Protein AF-A0A821RMY3-F1 (afdb_monomer)

Sequence (188 aa):
MVKHIVLICPTPMDKSQLARISDRLNGKYEIDMMELTDQRTEYDVLQFIDQLVIKLKGKSFDGICSASDYPGILIAAALVHELKIPIGYNLLGTYRCSHKYYSRLIQSQLVPEACPNFFALIDESSSEFTFPYPIFVKPVKPCLSQNAHRINNADELKQLLKNPKIQSHLTTFVHPFNQLIERYVPAN

Structure (mmCIF, N/CA/C/O backbone):
data_AF-A0A821RMY3-F1
#
_entry.id   AF-A0A821RMY3-F1
#
loop_
_atom_site.group_PDB
_atom_site.id
_atom_site.type_symbol
_atom_site.label_atom_id
_atom_site.label_alt_id
_atom_site.label_comp_id
_atom_site.label_asym_id
_atom_site.label_entity_id
_atom_site.label_seq_id
_atom_site.pdbx_PDB_ins_code
_atom_site.Cartn_x
_atom_site.Cartn_y
_atom_site.Cartn_z
_atom_site.occupancy
_atom_site.B_iso_or_equiv
_atom_site.auth_seq_id
_atom_site.auth_comp_id
_atom_site.auth_asym_id
_atom_site.auth_atom_id
_atom_site.pdbx_PDB_model_num
ATOM 1 N N . MET A 1 1 ? -25.682 -4.174 20.817 1.00 85.38 1 MET A N 1
ATOM 2 C CA . MET A 1 1 ? -24.293 -3.878 21.223 1.00 85.38 1 MET A CA 1
ATOM 3 C C . MET A 1 1 ? -23.706 -2.973 20.159 1.00 85.38 1 MET A C 1
ATOM 5 O O . MET A 1 1 ? -23.810 -3.332 18.990 1.00 85.38 1 MET A O 1
ATOM 9 N N . VAL A 1 2 ? -23.196 -1.805 20.548 1.00 94.19 2 VAL A N 1
ATOM 10 C CA . VAL A 1 2 ? -22.502 -0.886 19.634 1.00 94.19 2 VAL A CA 1
ATOM 11 C C . VAL A 1 2 ? -21.173 -1.527 19.236 1.00 94.19 2 VAL A C 1
ATOM 13 O O . VAL A 1 2 ? -20.511 -2.111 20.091 1.00 94.19 2 VAL A O 1
ATOM 16 N N . LYS A 1 3 ? -20.830 -1.490 17.948 1.00 95.62 3 LYS A N 1
ATOM 17 C CA . LYS A 1 3 ? -19.593 -2.051 17.402 1.00 95.62 3 LYS A CA 1
ATOM 18 C C . LYS A 1 3 ? -18.524 -0.978 17.292 1.00 95.62 3 LYS A C 1
ATOM 20 O O . LYS A 1 3 ? -18.751 0.040 16.646 1.00 95.62 3 LYS A O 1
ATOM 25 N N . HIS A 1 4 ? -17.363 -1.217 17.882 1.00 95.31 4 HIS A N 1
ATOM 26 C CA . HIS A 1 4 ? -16.278 -0.247 17.897 1.00 95.31 4 HIS A CA 1
ATOM 27 C C . HIS A 1 4 ? -15.272 -0.556 16.784 1.00 95.31 4 HIS A C 1
ATOM 29 O O . HIS A 1 4 ? -14.702 -1.646 16.745 1.00 95.31 4 HIS A O 1
ATOM 35 N N . ILE A 1 5 ? -15.084 0.370 15.845 1.00 95.12 5 ILE A N 1
ATOM 36 C CA . ILE A 1 5 ? -14.294 0.161 14.627 1.00 95.12 5 ILE A CA 1
ATOM 37 C C . ILE A 1 5 ? -13.144 1.161 14.569 1.00 95.12 5 ILE A C 1
ATOM 39 O O . ILE A 1 5 ? -13.353 2.367 14.645 1.00 95.12 5 ILE A O 1
ATOM 43 N N . VAL A 1 6 ? -11.930 0.665 14.352 1.00 95.94 6 VAL A N 1
ATOM 44 C CA . VAL A 1 6 ? -10.749 1.494 14.099 1.00 95.94 6 VAL A CA 1
ATOM 45 C C . VAL A 1 6 ? -10.596 1.698 12.591 1.00 95.94 6 VAL A C 1
ATOM 47 O O . VAL A 1 6 ? -10.346 0.746 11.849 1.00 95.94 6 VAL A O 1
ATOM 50 N N . LEU A 1 7 ? -10.732 2.939 12.126 1.00 95.62 7 LEU A N 1
ATOM 51 C CA . LEU A 1 7 ? -10.596 3.308 10.718 1.00 95.62 7 LEU A CA 1
ATOM 52 C C . LEU A 1 7 ? -9.238 3.967 10.462 1.00 95.62 7 LEU A C 1
ATOM 54 O O . LEU A 1 7 ? -8.966 5.070 10.933 1.00 95.62 7 LEU A O 1
ATOM 58 N N . ILE A 1 8 ? -8.392 3.297 9.687 1.00 95.31 8 ILE A N 1
ATOM 59 C CA . ILE A 1 8 ? -7.020 3.715 9.399 1.00 95.31 8 ILE A CA 1
ATOM 60 C C . ILE A 1 8 ? -6.960 4.577 8.138 1.00 95.31 8 ILE A C 1
ATOM 62 O O . ILE A 1 8 ? -7.445 4.180 7.075 1.00 95.31 8 ILE A O 1
ATOM 66 N N . CYS A 1 9 ? -6.298 5.728 8.250 1.00 93.25 9 CYS A N 1
ATOM 67 C CA . CYS A 1 9 ? -6.027 6.686 7.180 1.00 93.25 9 CYS A CA 1
ATOM 68 C C . CYS A 1 9 ? -7.267 7.082 6.350 1.00 93.25 9 CYS A C 1
ATOM 70 O O . CYS A 1 9 ? -7.210 6.992 5.119 1.00 93.25 9 CYS A O 1
ATOM 72 N N . PRO A 1 10 ? -8.384 7.516 6.972 1.00 93.69 10 PRO A N 1
ATOM 73 C CA . PRO A 1 10 ? -9.544 7.969 6.215 1.00 93.69 10 PRO A CA 1
ATOM 74 C C . PRO A 1 10 ? -9.211 9.221 5.401 1.00 93.69 10 PRO A C 1
ATOM 76 O O . PRO A 1 10 ? -8.658 10.201 5.905 1.00 93.69 10 PRO A O 1
ATOM 79 N N . THR A 1 11 ? -9.593 9.209 4.132 1.00 90.12 11 THR A N 1
ATOM 80 C CA . THR A 1 11 ? -9.511 10.363 3.239 1.00 90.12 11 THR A CA 1
ATOM 81 C C . THR A 1 11 ? -10.627 11.372 3.544 1.00 90.12 11 THR A C 1
ATOM 83 O O . THR A 1 11 ? -11.631 11.030 4.178 1.00 90.12 11 THR A O 1
ATOM 86 N N . PRO A 1 12 ? -10.531 12.623 3.052 1.00 91.50 12 PRO A N 1
ATOM 87 C CA . PRO A 1 12 ? -11.647 13.569 3.129 1.00 91.50 12 PRO A CA 1
ATOM 88 C C . PRO A 1 12 ? -12.943 13.023 2.512 1.00 91.50 12 PRO A C 1
ATOM 90 O O . PRO A 1 12 ? -14.035 13.323 2.996 1.00 91.50 12 PRO A O 1
ATOM 93 N N . MET A 1 13 ? -12.823 12.189 1.472 1.00 91.69 13 MET A N 1
ATOM 94 C CA . MET A 1 13 ? -13.967 11.517 0.865 1.00 91.69 13 MET A CA 1
ATOM 95 C C . MET A 1 13 ? -14.606 10.532 1.845 1.00 91.69 13 MET A C 1
ATOM 97 O O . MET A 1 13 ? -15.817 10.590 2.029 1.00 91.69 13 MET A O 1
ATOM 101 N N . ASP A 1 14 ? -13.814 9.700 2.524 1.00 92.81 14 ASP A N 1
ATOM 102 C CA . ASP A 1 14 ? -14.322 8.731 3.504 1.00 92.81 14 ASP A CA 1
ATOM 103 C C . ASP A 1 14 ? -15.081 9.428 4.633 1.00 92.81 14 ASP A C 1
ATOM 105 O O . ASP A 1 14 ? -16.212 9.059 4.948 1.00 92.81 14 ASP A O 1
ATOM 109 N N . LYS A 1 15 ? -14.510 10.508 5.181 1.00 93.81 15 LYS A N 1
ATOM 110 C CA . LYS A 1 15 ? -15.159 11.318 6.224 1.00 93.81 15 LYS A CA 1
ATOM 111 C C . LYS A 1 15 ? -16.479 11.917 5.733 1.00 93.81 15 LYS A C 1
ATOM 113 O O . LYS A 1 15 ? -17.481 11.868 6.443 1.00 93.81 15 LYS A O 1
ATOM 118 N N . SER A 1 16 ? -16.502 12.437 4.502 1.00 95.44 16 SER A N 1
ATOM 119 C CA . SER A 1 16 ? -17.719 12.980 3.889 1.00 95.44 16 SER A CA 1
ATOM 120 C C . SER A 1 16 ? -18.798 11.910 3.696 1.00 95.44 16 SER A C 1
ATOM 122 O O . SER A 1 16 ? -19.965 12.162 3.994 1.00 95.44 16 SER A O 1
ATOM 124 N N . GLN A 1 17 ? -18.430 10.706 3.245 1.00 94.94 17 GLN A N 1
ATOM 125 C CA . GLN A 1 17 ? -19.390 9.612 3.077 1.00 94.94 17 GLN A CA 1
ATOM 126 C C . GLN A 1 17 ? -19.914 9.099 4.420 1.00 94.94 17 GLN A C 1
ATOM 128 O O . GLN A 1 17 ? -21.116 8.881 4.543 1.00 94.94 17 GLN A O 1
ATOM 133 N N . LEU A 1 18 ? -19.056 8.970 5.437 1.00 95.12 18 LEU A N 1
ATOM 134 C CA . LEU A 1 18 ? -19.470 8.579 6.787 1.00 95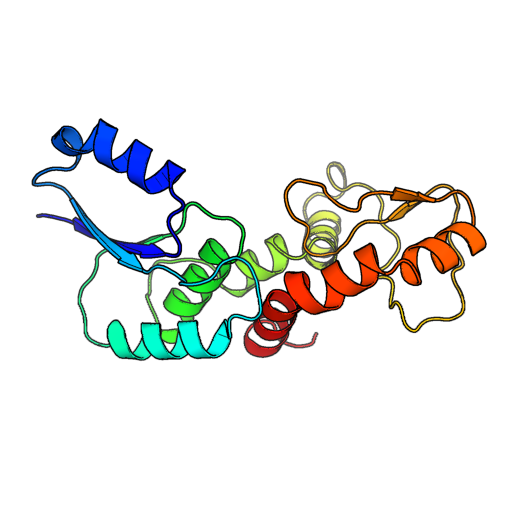.12 18 LEU A CA 1
ATOM 135 C C . LEU A 1 18 ? -20.446 9.591 7.396 1.00 95.12 18 LEU A C 1
ATOM 137 O O . LEU A 1 18 ? -21.468 9.189 7.947 1.00 95.12 18 LEU A O 1
ATOM 141 N N . ALA A 1 19 ? -20.189 10.891 7.224 1.00 95.75 19 ALA A N 1
ATOM 142 C CA . ALA A 1 19 ? -21.094 11.944 7.679 1.00 95.75 19 ALA A CA 1
ATOM 143 C C . ALA A 1 19 ? -22.476 11.858 7.009 1.00 95.75 19 ALA A C 1
ATOM 145 O O . ALA A 1 19 ? -23.491 12.058 7.665 1.00 95.75 19 ALA A O 1
ATOM 146 N N . ARG A 1 20 ? -22.545 11.495 5.721 1.00 97.25 20 ARG A N 1
ATOM 147 C CA . ARG A 1 20 ? -23.820 11.333 4.993 1.00 97.25 20 ARG A CA 1
ATOM 148 C C . ARG A 1 20 ? -24.672 10.164 5.481 1.00 97.25 20 ARG A C 1
ATOM 150 O O . ARG A 1 20 ? -25.865 10.132 5.198 1.00 97.25 20 ARG A O 1
ATOM 157 N N . ILE A 1 21 ? -24.071 9.190 6.159 1.00 95.69 21 ILE A N 1
ATOM 158 C CA . ILE A 1 21 ? -24.770 8.010 6.679 1.00 95.69 21 ILE A CA 1
ATOM 159 C C . ILE A 1 21 ? -24.790 7.967 8.210 1.00 95.69 21 ILE A C 1
ATOM 161 O O . ILE A 1 21 ? -25.125 6.921 8.765 1.00 95.69 21 ILE A O 1
ATOM 165 N N . SER A 1 22 ? -24.466 9.070 8.894 1.00 94.88 22 SER A N 1
ATOM 166 C CA . SER A 1 22 ? -24.339 9.125 10.358 1.00 94.88 22 SER A CA 1
ATOM 167 C C . SER A 1 22 ? -25.570 8.579 11.077 1.00 94.88 22 SER A C 1
ATOM 169 O O . SER A 1 22 ? -25.434 7.771 11.989 1.00 94.88 22 SER A O 1
ATOM 171 N N . ASP A 1 23 ? -26.772 8.911 10.604 1.00 95.81 23 ASP A N 1
ATOM 172 C CA . ASP A 1 23 ? -28.032 8.458 11.208 1.00 95.81 23 ASP A CA 1
ATOM 173 C C . ASP A 1 23 ? -28.207 6.936 11.125 1.00 95.81 23 ASP A C 1
ATOM 175 O O . ASP A 1 23 ? -28.798 6.313 12.004 1.00 95.81 23 ASP A O 1
ATOM 179 N N . ARG A 1 24 ? -27.650 6.307 10.082 1.00 94.62 24 ARG A N 1
ATOM 180 C CA . ARG A 1 24 ? -27.673 4.846 9.909 1.00 94.62 24 ARG A CA 1
ATOM 181 C C . ARG A 1 24 ? -26.656 4.142 10.804 1.00 94.62 24 ARG A C 1
ATOM 183 O O . ARG A 1 24 ? -26.848 2.957 11.091 1.00 94.62 24 ARG A O 1
ATOM 190 N N . LEU A 1 25 ? -25.586 4.843 11.185 1.00 94.62 25 LEU A N 1
ATOM 191 C CA . LEU A 1 25 ? -24.511 4.350 12.046 1.00 94.62 25 LEU A CA 1
ATOM 192 C C . LEU A 1 25 ? -24.796 4.597 13.531 1.00 94.62 25 LEU A C 1
ATOM 194 O O . LEU A 1 25 ? -24.337 3.820 14.369 1.00 94.62 25 LEU A O 1
ATOM 198 N N . ASN A 1 26 ? -25.567 5.639 13.848 1.00 93.50 26 ASN A N 1
ATOM 199 C CA . ASN A 1 26 ? -25.857 6.056 15.212 1.00 93.50 26 ASN A CA 1
ATOM 200 C C . ASN A 1 26 ? -26.439 4.904 16.050 1.00 93.50 26 ASN A C 1
ATOM 202 O O . ASN A 1 26 ? -27.345 4.189 15.615 1.00 93.50 26 ASN A O 1
ATOM 206 N N . GLY A 1 27 ? -25.878 4.691 17.243 1.00 92.81 27 GLY A N 1
ATOM 207 C CA . GLY A 1 27 ? -26.250 3.592 18.142 1.00 92.81 27 GLY A CA 1
ATOM 208 C C . GLY A 1 27 ? -25.878 2.182 17.654 1.00 92.81 27 GLY A C 1
ATOM 209 O O . GLY A 1 27 ? -26.207 1.202 18.324 1.00 92.81 27 GLY A O 1
ATOM 210 N N . LYS A 1 28 ? -25.199 2.051 16.505 1.00 95.88 28 LYS A N 1
ATOM 211 C CA . LYS A 1 28 ? -24.717 0.769 15.959 1.00 95.88 28 LYS A CA 1
ATOM 212 C C . LYS A 1 28 ? -23.202 0.699 15.875 1.00 95.88 28 LYS A C 1
ATOM 214 O O . LYS A 1 28 ? -22.661 -0.374 16.129 1.00 95.88 28 LYS A O 1
ATOM 219 N N . TYR A 1 29 ? -22.544 1.806 15.540 1.00 96.31 29 TYR A N 1
ATOM 220 C CA . TYR A 1 29 ? -21.097 1.875 15.381 1.00 96.31 29 TYR A CA 1
ATOM 221 C C . TYR A 1 29 ? -20.506 3.097 16.079 1.00 96.31 29 TYR A C 1
ATOM 223 O O . TYR A 1 29 ? -21.043 4.197 15.969 1.00 96.31 29 TYR A O 1
ATOM 231 N N . GLU A 1 30 ? -19.363 2.896 16.719 1.00 95.06 30 GLU A N 1
ATOM 232 C CA . GLU A 1 30 ? -18.4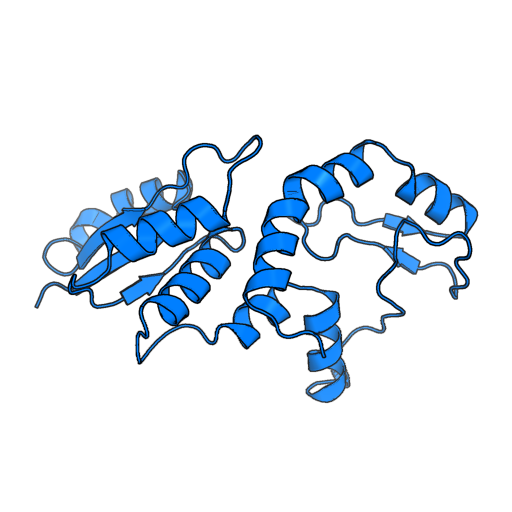37 3.947 17.137 1.00 95.06 30 GLU A CA 1
ATOM 233 C C . GLU A 1 30 ? -17.170 3.800 16.286 1.00 95.06 30 GLU A C 1
ATOM 235 O O . GLU A 1 30 ? -16.696 2.680 16.080 1.00 95.06 30 GLU A O 1
ATOM 240 N N . ILE A 1 31 ? -16.665 4.899 15.717 1.00 95.44 31 ILE A N 1
ATOM 241 C CA . ILE A 1 31 ? -15.558 4.861 14.750 1.00 95.44 31 ILE A CA 1
ATOM 242 C C . ILE A 1 31 ? -14.404 5.730 15.243 1.00 95.44 31 ILE A C 1
ATOM 244 O O . ILE A 1 31 ? -14.485 6.958 15.207 1.00 95.44 31 ILE A O 1
ATOM 248 N N . ASP A 1 32 ? -13.305 5.080 15.613 1.00 95.00 32 ASP A N 1
ATOM 249 C CA . ASP A 1 32 ? -12.038 5.721 15.945 1.00 95.00 32 ASP A CA 1
ATOM 250 C C . ASP A 1 32 ? -11.219 5.932 14.666 1.00 95.00 32 ASP A C 1
ATOM 252 O O . ASP A 1 32 ? -10.698 4.986 14.071 1.00 95.00 32 ASP A O 1
ATOM 256 N N . MET A 1 33 ? -11.086 7.185 14.232 1.00 95.00 33 MET A N 1
ATOM 257 C CA . MET A 1 33 ? -10.309 7.536 13.042 1.00 95.00 33 MET A CA 1
ATOM 258 C C . MET A 1 33 ? -8.835 7.756 13.396 1.00 95.00 33 MET A C 1
ATOM 260 O O . MET A 1 33 ? -8.493 8.656 14.162 1.00 95.00 33 MET A O 1
ATOM 264 N N . MET A 1 34 ? -7.950 6.945 12.814 1.00 94.00 34 MET A N 1
ATOM 265 C CA . MET A 1 34 ? -6.500 7.084 12.954 1.00 94.00 34 MET A CA 1
ATOM 266 C C . MET A 1 34 ? -5.940 7.725 11.695 1.00 94.00 34 MET A C 1
ATOM 268 O O . MET A 1 34 ? -5.826 7.090 10.646 1.00 94.00 34 MET A O 1
ATOM 272 N N . GLU A 1 35 ? -5.614 9.004 11.795 1.00 89.62 35 GLU A N 1
ATOM 273 C CA . GLU A 1 35 ? -5.112 9.778 10.672 1.00 89.62 35 GLU A CA 1
ATOM 274 C C . GLU A 1 35 ? -3.595 9.737 10.639 1.00 89.62 35 GLU A C 1
ATOM 276 O O . GLU A 1 35 ? -2.929 10.058 11.621 1.00 89.62 35 GLU A O 1
ATOM 281 N N . LEU A 1 36 ? -3.061 9.374 9.481 1.00 81.56 36 LEU A N 1
ATOM 282 C CA . LEU A 1 36 ? -1.678 9.654 9.166 1.00 81.56 36 LEU A CA 1
ATOM 283 C C . LEU A 1 36 ? -1.604 11.128 8.765 1.00 81.56 36 LEU A C 1
ATOM 285 O O . LEU A 1 36 ? -2.007 11.507 7.661 1.00 81.56 36 LEU A O 1
ATOM 289 N N . THR A 1 37 ? -1.176 11.965 9.702 1.00 62.25 37 THR A N 1
ATOM 290 C CA . THR A 1 37 ? -0.901 13.373 9.433 1.00 62.25 37 THR A CA 1
ATOM 291 C C . THR A 1 37 ? 0.291 13.459 8.485 1.00 62.25 37 THR A C 1
ATOM 293 O O . THR A 1 37 ? 1.328 12.868 8.755 1.00 62.25 37 THR A O 1
ATOM 296 N N . ASP A 1 38 ? 0.112 14.207 7.398 1.00 52.25 38 ASP A N 1
ATOM 297 C CA . ASP A 1 38 ? 1.086 14.475 6.333 1.00 52.25 38 ASP A CA 1
ATOM 298 C C . ASP A 1 38 ? 1.203 13.421 5.209 1.00 52.25 38 ASP A C 1
ATOM 300 O O . ASP A 1 38 ? 2.124 12.618 5.107 1.00 52.25 38 ASP A O 1
ATOM 304 N N . GLN A 1 39 ? 0.233 13.452 4.290 1.00 52.78 39 GLN A N 1
ATOM 305 C CA . GLN A 1 39 ? 0.205 12.585 3.104 1.00 52.78 39 GLN A CA 1
ATOM 306 C C . GLN A 1 39 ? 1.201 13.003 2.004 1.00 52.78 39 GLN A C 1
ATOM 308 O O . GLN A 1 39 ? 1.156 12.421 0.918 1.00 52.78 39 GLN A O 1
ATOM 313 N N . ARG A 1 40 ? 2.023 14.050 2.201 1.00 51.59 40 ARG A N 1
ATOM 314 C CA . ARG A 1 40 ? 2.700 14.725 1.076 1.00 51.59 40 ARG A CA 1
ATOM 315 C C . ARG A 1 40 ? 4.224 14.788 1.124 1.00 51.59 40 ARG A C 1
ATOM 317 O O . ARG A 1 40 ? 4.788 14.914 0.042 1.00 51.59 40 ARG A O 1
ATOM 324 N N . THR A 1 41 ? 4.889 14.596 2.259 1.00 51.03 41 THR A N 1
ATOM 325 C CA . THR A 1 41 ? 6.364 14.555 2.316 1.00 51.03 41 THR A CA 1
ATOM 326 C C . THR A 1 41 ? 6.830 13.851 3.590 1.00 51.03 41 THR A C 1
ATOM 328 O O . THR A 1 41 ? 6.481 14.291 4.674 1.00 51.03 41 THR A O 1
ATOM 331 N N . GLU A 1 42 ? 7.595 12.765 3.444 1.00 60.84 42 GLU A N 1
ATOM 332 C CA . GLU A 1 42 ? 8.399 12.131 4.509 1.00 60.84 42 GLU A CA 1
ATOM 333 C C . GLU A 1 42 ? 7.661 11.817 5.825 1.00 60.84 42 GLU A C 1
ATOM 335 O O . GLU A 1 42 ? 8.010 12.319 6.890 1.00 60.84 42 GLU A O 1
ATOM 340 N N . TYR A 1 43 ? 6.656 10.938 5.778 1.00 74.69 43 TYR A N 1
ATOM 341 C CA . TYR A 1 43 ? 6.124 10.341 7.005 1.00 74.69 43 TYR A CA 1
ATOM 342 C C . TYR A 1 43 ? 6.835 9.016 7.303 1.00 74.69 43 TYR A C 1
ATOM 344 O O . TYR A 1 43 ? 6.992 8.163 6.424 1.00 74.69 43 TYR A O 1
ATOM 352 N N . ASP A 1 44 ? 7.233 8.821 8.559 1.00 88.25 44 ASP A N 1
ATOM 353 C CA . ASP A 1 44 ? 7.766 7.544 9.030 1.00 88.25 44 ASP A CA 1
ATOM 354 C C . ASP A 1 44 ? 6.605 6.576 9.289 1.00 88.25 44 ASP A C 1
ATOM 356 O O . ASP A 1 44 ? 5.908 6.622 10.310 1.00 88.25 44 ASP A O 1
ATOM 360 N N . VAL A 1 45 ? 6.363 5.703 8.312 1.00 91.75 45 VAL A N 1
ATOM 361 C CA . VAL A 1 45 ? 5.267 4.732 8.364 1.00 91.75 45 VAL A CA 1
ATOM 362 C C . VAL A 1 45 ? 5.440 3.712 9.486 1.00 91.75 45 VAL A C 1
ATOM 364 O O . VAL A 1 45 ? 4.444 3.243 10.040 1.00 91.75 45 VAL A O 1
ATOM 367 N N . LEU A 1 46 ? 6.683 3.377 9.837 1.00 94.31 46 LEU A N 1
ATOM 368 C CA . LEU A 1 46 ? 6.982 2.399 10.875 1.00 94.31 46 LEU A CA 1
ATOM 369 C C . LEU A 1 46 ? 6.753 3.012 12.252 1.00 94.31 46 LEU A C 1
ATOM 371 O O . LEU A 1 46 ? 6.047 2.416 13.064 1.00 94.31 46 LEU A O 1
ATOM 375 N N . GLN A 1 47 ? 7.238 4.236 12.473 1.00 93.56 47 GLN A N 1
ATOM 376 C CA . GLN A 1 47 ? 6.964 4.981 13.698 1.00 93.56 47 GLN A CA 1
ATOM 377 C C . GLN A 1 47 ? 5.458 5.174 13.906 1.00 93.56 47 GLN A C 1
ATOM 379 O O . GLN A 1 47 ? 4.965 5.003 15.022 1.00 93.56 47 GLN A O 1
ATOM 384 N N . PHE A 1 48 ? 4.708 5.489 12.846 1.00 94.00 48 PHE A N 1
ATOM 385 C CA . PHE A 1 48 ? 3.255 5.620 12.938 1.00 94.00 48 PHE A CA 1
ATOM 386 C C . PHE A 1 48 ? 2.578 4.305 13.351 1.00 94.00 48 PHE A C 1
ATOM 388 O O . PHE A 1 48 ? 1.717 4.307 14.234 1.00 94.00 48 PHE A O 1
ATOM 395 N N . ILE A 1 49 ? 2.985 3.172 12.765 1.00 96.12 49 ILE A N 1
ATOM 396 C CA . ILE A 1 49 ? 2.495 1.850 13.181 1.00 96.12 49 ILE A CA 1
ATOM 397 C C . ILE A 1 49 ? 2.825 1.601 14.653 1.00 96.12 49 ILE A C 1
ATOM 399 O O . ILE A 1 49 ? 1.925 1.252 15.414 1.00 96.12 49 ILE A O 1
ATOM 403 N N . ASP A 1 50 ? 4.067 1.829 15.078 1.00 96.38 50 ASP A N 1
ATOM 404 C CA . ASP A 1 50 ? 4.505 1.570 16.453 1.00 96.38 50 ASP A CA 1
ATOM 405 C C . ASP A 1 50 ? 3.724 2.421 17.471 1.00 96.38 50 ASP A C 1
ATOM 407 O O . ASP A 1 50 ? 3.269 1.918 18.504 1.00 96.38 50 ASP A O 1
ATOM 411 N N . GLN A 1 51 ? 3.464 3.693 17.154 1.00 95.44 51 GLN A N 1
ATOM 412 C CA . GLN A 1 51 ? 2.612 4.570 17.963 1.00 95.44 51 GLN A CA 1
ATOM 413 C C . GLN A 1 51 ? 1.169 4.056 18.053 1.00 95.44 51 GLN A C 1
ATOM 415 O O . GLN A 1 51 ? 0.569 4.069 19.133 1.00 95.44 51 GLN A O 1
ATOM 420 N N . LEU A 1 52 ? 0.599 3.583 16.942 1.00 96.00 52 LEU A N 1
ATOM 421 C CA . LEU A 1 52 ? -0.749 3.019 16.930 1.00 96.00 52 LEU A CA 1
ATOM 422 C C . LEU A 1 52 ? -0.830 1.690 17.685 1.00 96.00 52 LEU A C 1
ATOM 424 O O . LEU A 1 52 ? -1.810 1.475 18.400 1.00 96.00 52 LEU A O 1
ATOM 428 N N . VAL A 1 53 ? 0.196 0.839 17.606 1.00 97.12 53 VAL A N 1
ATOM 429 C CA . VAL A 1 53 ? 0.295 -0.382 18.417 1.00 97.12 53 VAL A CA 1
ATOM 430 C C . VAL A 1 53 ? 0.242 -0.019 19.897 1.00 97.12 53 VAL A C 1
ATOM 432 O O . VAL A 1 53 ? -0.588 -0.566 20.620 1.00 97.12 53 VAL A O 1
ATOM 435 N N . ILE A 1 54 ? 1.047 0.948 20.350 1.00 97.19 54 ILE A N 1
ATOM 436 C CA . ILE A 1 54 ? 1.023 1.421 21.745 1.00 97.19 54 ILE A CA 1
ATOM 437 C C . ILE A 1 54 ? -0.367 1.957 22.117 1.00 97.19 54 ILE A C 1
ATOM 439 O O . ILE A 1 54 ? -0.907 1.598 23.162 1.00 97.19 54 ILE A O 1
ATOM 443 N N . LYS A 1 55 ? -0.972 2.781 21.253 1.00 95.56 55 LYS A N 1
ATOM 444 C CA . LYS A 1 55 ? -2.281 3.411 21.493 1.00 95.56 55 LYS A CA 1
ATOM 445 C C . LYS A 1 55 ? -3.431 2.406 21.586 1.00 95.56 55 LYS A C 1
ATOM 447 O O . LYS A 1 55 ? -4.401 2.680 22.299 1.00 95.56 55 LYS A O 1
ATOM 452 N N . LEU A 1 56 ? -3.376 1.315 20.824 1.00 95.62 56 LEU A N 1
ATOM 453 C CA . LEU A 1 56 ? -4.457 0.331 20.693 1.00 95.62 56 LEU A CA 1
ATOM 454 C C . LEU A 1 56 ? -4.268 -0.897 21.587 1.00 95.62 56 LEU A C 1
ATOM 456 O O . LEU A 1 56 ? -5.236 -1.607 21.860 1.00 95.62 56 LEU A O 1
ATOM 460 N N . LYS A 1 57 ? -3.052 -1.154 22.072 1.00 95.25 57 LYS A N 1
ATOM 461 C CA . LYS A 1 57 ? -2.761 -2.299 22.936 1.00 95.25 57 LYS A CA 1
ATOM 462 C C . LYS A 1 57 ? -3.630 -2.275 24.196 1.00 95.25 57 LYS A C 1
ATOM 464 O O . LYS A 1 57 ? -3.670 -1.290 24.925 1.00 95.25 57 LYS A O 1
ATOM 469 N N . GLY A 1 58 ? -4.323 -3.385 24.449 1.00 91.25 58 GLY A N 1
ATOM 470 C CA . GLY A 1 58 ? -5.223 -3.541 25.596 1.00 91.25 58 GLY A CA 1
ATOM 471 C C . GLY A 1 58 ? -6.584 -2.850 25.451 1.00 91.25 58 GLY A C 1
ATOM 472 O O . GLY A 1 58 ? -7.412 -2.977 26.349 1.00 91.25 58 GLY A O 1
ATOM 473 N N . LYS A 1 59 ? -6.848 -2.152 24.339 1.00 91.56 59 LYS A N 1
ATOM 474 C CA . LYS A 1 59 ? -8.178 -1.609 24.041 1.00 91.56 59 LYS A CA 1
ATOM 475 C C . LYS A 1 59 ? -9.055 -2.663 23.378 1.00 91.56 59 LYS A C 1
ATOM 477 O O . LYS A 1 59 ? -8.569 -3.494 22.614 1.00 91.56 59 LYS A O 1
ATOM 482 N N . SER A 1 60 ? -10.355 -2.593 23.652 1.00 90.44 60 SER A N 1
ATOM 483 C CA . SER A 1 60 ? -11.355 -3.433 22.997 1.00 90.44 60 SER A CA 1
ATOM 484 C C . SER A 1 60 ? -11.923 -2.721 21.772 1.00 90.44 60 SER A C 1
ATOM 486 O O . SER A 1 60 ? -12.382 -1.580 21.867 1.00 90.44 60 SER A O 1
ATOM 488 N N . PHE A 1 61 ? -11.888 -3.399 20.631 1.00 92.94 61 PHE A N 1
ATOM 489 C CA . PHE A 1 61 ? -12.543 -2.983 19.399 1.00 92.94 61 PHE A CA 1
ATOM 490 C C . PHE A 1 61 ? -12.970 -4.221 18.608 1.00 92.94 61 PHE A C 1
ATOM 492 O O . PHE A 1 61 ? -12.353 -5.281 18.696 1.00 92.94 61 PHE A O 1
ATOM 499 N N . ASP A 1 62 ? -14.053 -4.088 17.851 1.00 92.69 62 ASP A N 1
ATOM 500 C CA . ASP A 1 62 ? -14.660 -5.169 17.078 1.00 92.69 62 ASP A CA 1
ATOM 501 C C . ASP A 1 62 ? -14.039 -5.325 15.685 1.00 92.69 62 ASP A C 1
ATOM 503 O O . ASP A 1 62 ? -14.233 -6.353 15.036 1.00 92.69 62 ASP A O 1
ATOM 507 N N . GLY A 1 63 ? -13.317 -4.314 15.195 1.00 92.19 63 GLY A N 1
ATOM 508 C CA . GLY A 1 63 ? -12.690 -4.386 13.882 1.00 92.19 63 GLY A CA 1
ATOM 509 C C . GLY A 1 63 ? -11.729 -3.248 13.579 1.00 92.19 63 GLY A C 1
ATOM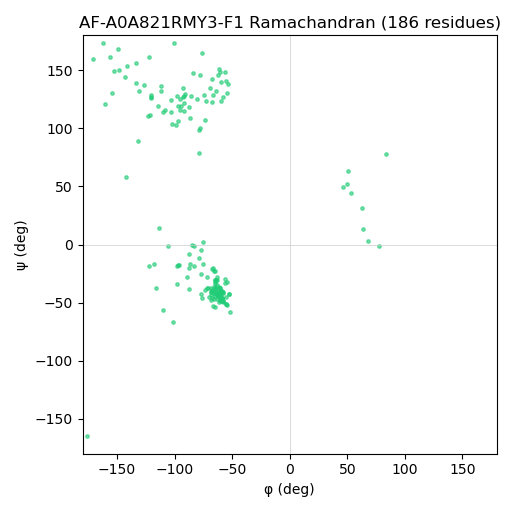 510 O O . GLY A 1 63 ? -11.787 -2.174 14.173 1.00 92.19 63 GLY A O 1
ATOM 511 N N . ILE A 1 64 ? -10.854 -3.503 12.610 1.00 93.94 64 ILE A N 1
ATOM 512 C CA . ILE A 1 64 ? -9.922 -2.533 12.045 1.00 93.94 64 ILE A CA 1
ATOM 513 C C . ILE A 1 64 ? -10.014 -2.576 10.521 1.00 93.94 64 ILE A C 1
ATOM 515 O O . ILE A 1 64 ? -9.998 -3.650 9.914 1.00 93.94 64 ILE A O 1
ATOM 519 N N . CYS A 1 65 ? -10.132 -1.419 9.879 1.00 93.00 65 CYS A N 1
ATOM 520 C CA . CYS A 1 65 ? -10.224 -1.348 8.426 1.00 93.00 65 CYS A CA 1
ATOM 521 C C . CYS A 1 65 ? -9.620 -0.070 7.849 1.00 93.00 65 CYS A C 1
ATOM 523 O O . CYS A 1 65 ? -9.297 0.873 8.565 1.00 93.00 65 CYS A O 1
ATOM 525 N N . SER A 1 66 ? -9.455 -0.056 6.529 1.00 93.44 66 SER A N 1
ATOM 526 C CA . SER A 1 66 ? -9.119 1.141 5.768 1.00 93.44 66 SER A CA 1
ATOM 527 C C . SER A 1 66 ? -9.846 1.115 4.431 1.00 93.44 66 SER A C 1
ATOM 529 O O . SER A 1 66 ? -9.991 0.054 3.827 1.00 93.44 66 SER A O 1
ATOM 531 N N . ALA A 1 67 ? -10.27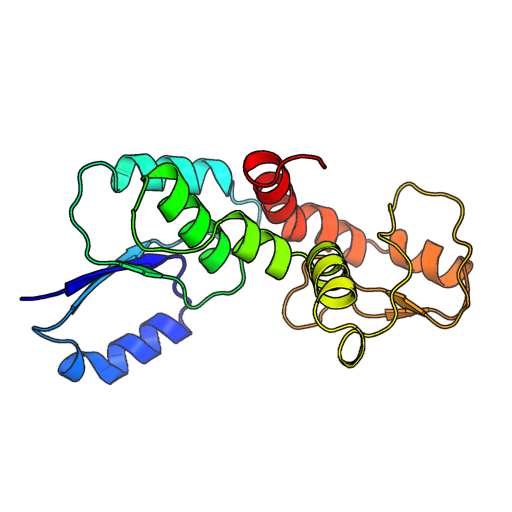8 2.285 3.966 1.00 90.44 67 ALA A N 1
ATOM 532 C CA . ALA A 1 67 ? -10.788 2.474 2.610 1.00 90.44 67 ALA A CA 1
ATOM 533 C C . ALA A 1 67 ? -9.667 2.800 1.601 1.00 90.44 67 ALA A C 1
ATOM 535 O O . ALA A 1 67 ? -9.904 2.823 0.395 1.00 90.44 67 ALA A O 1
ATOM 536 N N . SER A 1 68 ? -8.440 3.043 2.078 1.00 88.19 68 SER A N 1
ATOM 537 C CA . SER A 1 68 ? -7.299 3.408 1.240 1.00 88.19 68 SER A CA 1
ATOM 538 C C . SER A 1 68 ? -6.409 2.200 0.929 1.00 88.19 68 SER A C 1
ATOM 540 O O . SER A 1 68 ? -5.919 1.536 1.842 1.00 88.19 68 SER A O 1
ATOM 542 N N . ASP A 1 69 ? -6.119 1.965 -0.357 1.00 85.38 69 ASP A N 1
ATOM 543 C CA . ASP A 1 69 ? -5.127 0.967 -0.806 1.00 85.38 69 ASP A CA 1
ATOM 544 C C . ASP A 1 69 ? -3.697 1.301 -0.341 1.00 85.38 69 ASP A C 1
ATOM 546 O O . ASP A 1 69 ? -2.855 0.415 -0.182 1.00 85.38 69 ASP A O 1
ATOM 550 N N . TYR A 1 70 ? -3.373 2.581 -0.141 1.00 88.12 70 TYR A N 1
ATOM 551 C CA . TYR A 1 70 ? -2.042 2.976 0.304 1.00 88.12 70 TYR A CA 1
ATOM 552 C C . TYR A 1 70 ? -2.034 4.309 1.056 1.00 88.12 70 TYR A C 1
ATOM 554 O O . TYR A 1 70 ? -2.570 5.293 0.546 1.00 88.12 70 TYR A O 1
ATOM 562 N N . PRO A 1 71 ? -1.397 4.374 2.238 1.00 90.75 71 PRO A N 1
ATOM 563 C CA . PRO A 1 71 ? -0.807 3.262 3.001 1.00 90.75 71 PRO A CA 1
ATOM 564 C C . PRO A 1 71 ? -1.823 2.496 3.870 1.00 90.75 71 PRO A C 1
ATOM 566 O O . PRO A 1 71 ? -1.456 1.533 4.537 1.00 90.75 71 PRO A O 1
ATOM 569 N N . GLY A 1 72 ? -3.093 2.915 3.877 1.00 93.44 72 GLY A N 1
ATOM 570 C CA . GLY A 1 72 ? -4.075 2.537 4.894 1.00 93.44 72 GLY A CA 1
ATOM 571 C C . GLY A 1 72 ? -4.284 1.032 5.087 1.00 93.44 72 GLY A C 1
ATOM 572 O O . GLY A 1 72 ? -4.180 0.550 6.214 1.00 93.44 72 GLY A O 1
ATOM 573 N N . ILE A 1 73 ? -4.524 0.271 4.013 1.00 93.50 73 ILE A N 1
ATOM 574 C CA . ILE A 1 73 ? -4.751 -1.181 4.109 1.00 93.50 73 ILE A CA 1
ATOM 575 C C . ILE A 1 73 ? -3.514 -1.948 4.599 1.00 93.50 73 ILE A C 1
ATOM 577 O O . ILE A 1 73 ? -3.646 -2.940 5.313 1.00 93.50 73 ILE A O 1
ATOM 581 N N . LEU A 1 74 ? -2.311 -1.467 4.263 1.00 95.31 74 LEU A N 1
ATOM 582 C CA . LEU A 1 74 ? -1.053 -2.068 4.711 1.00 95.31 74 LEU A CA 1
ATOM 583 C C . LEU A 1 74 ? -0.851 -1.831 6.206 1.00 95.31 74 LEU A C 1
ATOM 585 O O . LEU A 1 74 ? -0.572 -2.773 6.940 1.00 95.31 74 LEU A O 1
ATOM 589 N N . ILE A 1 75 ? -1.086 -0.597 6.666 1.00 95.94 75 ILE A N 1
ATOM 590 C CA . ILE A 1 75 ? -1.036 -0.241 8.090 1.00 95.94 75 ILE A CA 1
ATOM 591 C C . ILE A 1 75 ? -2.082 -1.047 8.873 1.00 95.94 75 ILE A C 1
ATOM 593 O O . ILE A 1 75 ? -1.769 -1.601 9.921 1.00 95.94 75 ILE A O 1
ATOM 597 N N . ALA A 1 76 ? -3.311 -1.172 8.365 1.00 95.62 76 ALA A N 1
ATOM 598 C CA . ALA A 1 76 ? -4.350 -1.970 9.014 1.00 95.62 76 ALA A CA 1
ATOM 599 C C . ALA A 1 76 ? -3.946 -3.451 9.140 1.00 95.62 76 ALA A C 1
ATOM 601 O O . ALA A 1 76 ? -4.150 -4.055 10.194 1.00 95.62 76 ALA A O 1
ATOM 602 N N . ALA A 1 77 ? -3.337 -4.032 8.101 1.00 95.75 77 ALA A N 1
ATOM 603 C CA . ALA A 1 77 ? -2.835 -5.403 8.143 1.00 95.75 77 ALA A CA 1
ATOM 604 C C . ALA A 1 77 ? -1.651 -5.574 9.112 1.00 95.75 77 ALA A C 1
ATOM 606 O O . ALA A 1 77 ? -1.623 -6.552 9.860 1.00 95.75 77 ALA A O 1
ATOM 607 N N . ALA A 1 78 ? -0.725 -4.610 9.158 1.00 96.31 78 ALA A N 1
ATOM 608 C CA . ALA A 1 78 ? 0.350 -4.579 10.149 1.00 96.31 78 ALA A CA 1
ATOM 609 C C . ALA A 1 78 ? -0.206 -4.539 11.577 1.00 96.31 78 ALA A C 1
ATOM 611 O O . ALA A 1 78 ? 0.201 -5.332 12.418 1.00 96.31 78 ALA A O 1
ATOM 612 N N . LEU A 1 79 ? -1.195 -3.684 11.849 1.00 96.00 79 LEU A N 1
ATOM 613 C CA . LEU A 1 79 ? -1.807 -3.570 13.173 1.00 96.00 79 LEU A CA 1
ATOM 614 C C . LEU A 1 79 ? -2.534 -4.849 13.600 1.00 96.00 79 LEU A C 1
ATOM 616 O O . LEU A 1 79 ? -2.402 -5.251 14.752 1.00 96.00 79 LEU A O 1
ATOM 620 N N . VAL A 1 80 ? -3.246 -5.524 12.688 1.00 94.50 80 VAL A N 1
ATOM 621 C CA . VAL A 1 80 ? -3.827 -6.856 12.956 1.00 94.50 80 VAL A CA 1
ATOM 622 C C . VAL A 1 80 ? -2.749 -7.840 13.403 1.00 94.50 80 VAL A C 1
ATOM 624 O O . VAL A 1 80 ? -2.947 -8.559 14.382 1.00 94.50 80 VAL A O 1
ATOM 627 N N . HIS A 1 81 ? -1.614 -7.853 12.705 1.00 94.50 81 HIS A N 1
ATOM 628 C CA . HIS A 1 81 ? -0.498 -8.737 13.013 1.00 94.50 81 HIS A CA 1
ATOM 629 C C . HIS A 1 81 ? 0.164 -8.398 14.359 1.00 94.50 81 HIS A C 1
ATOM 631 O O . HIS A 1 81 ? 0.267 -9.263 15.227 1.00 94.50 81 HIS A O 1
ATOM 637 N N . GLU A 1 82 ? 0.557 -7.140 14.567 1.00 95.62 82 GLU A N 1
ATOM 638 C CA . GLU A 1 82 ? 1.262 -6.673 15.771 1.00 95.62 82 GLU A CA 1
ATOM 639 C C . GLU A 1 82 ? 0.403 -6.805 17.039 1.00 95.62 82 GLU A C 1
ATOM 641 O O . GLU A 1 82 ? 0.890 -7.183 18.106 1.00 95.62 82 GLU A O 1
ATOM 646 N N . LEU A 1 83 ? -0.905 -6.546 16.927 1.00 94.38 83 LEU A N 1
ATOM 647 C CA . LEU A 1 83 ? -1.862 -6.680 18.030 1.00 94.38 83 LEU A CA 1
ATOM 648 C C . LEU A 1 83 ? -2.402 -8.111 18.190 1.00 94.38 83 LEU A C 1
ATOM 650 O O . LEU A 1 83 ? -3.187 -8.356 19.105 1.00 94.38 83 LEU A O 1
ATOM 654 N N . LYS A 1 84 ? -1.974 -9.056 17.339 1.00 92.19 84 LYS A N 1
ATOM 655 C CA . LYS A 1 84 ? -2.391 -10.471 17.345 1.00 92.19 84 LYS A CA 1
ATOM 656 C C . LYS A 1 84 ? -3.911 -10.649 17.305 1.00 92.19 84 LYS A C 1
ATOM 658 O O . LYS A 1 84 ? -4.478 -11.460 18.040 1.00 92.19 84 LYS A O 1
ATOM 663 N N . ILE A 1 85 ? -4.578 -9.879 16.451 1.00 89.44 85 ILE A N 1
ATOM 664 C CA . ILE A 1 85 ? -6.035 -9.929 16.312 1.00 89.44 85 ILE A CA 1
ATOM 665 C C . ILE A 1 85 ? -6.413 -11.229 15.581 1.00 89.44 85 ILE A C 1
ATOM 667 O O . ILE A 1 85 ? -5.926 -11.459 14.474 1.00 89.44 85 ILE A O 1
ATOM 671 N N . PRO A 1 86 ? -7.274 -12.087 16.162 1.00 76.19 86 PRO A N 1
ATOM 672 C CA . PRO A 1 86 ? -7.494 -13.450 15.667 1.00 76.19 86 PRO A CA 1
ATOM 673 C C . PRO A 1 86 ? -8.276 -13.524 14.349 1.00 76.19 86 PRO A C 1
ATOM 675 O O . PRO A 1 86 ? -8.104 -14.473 13.589 1.00 76.19 86 PRO A O 1
ATOM 678 N N . ILE A 1 87 ? -9.134 -12.540 14.068 1.00 76.31 87 ILE A N 1
ATOM 679 C CA . ILE A 1 87 ? -9.896 -12.441 12.819 1.00 76.31 87 ILE A CA 1
ATOM 680 C C . ILE A 1 87 ? -9.522 -11.112 12.169 1.00 76.31 87 ILE A C 1
ATOM 682 O O . ILE A 1 87 ? -9.847 -10.049 12.695 1.00 76.31 87 ILE A O 1
ATOM 686 N N . GLY A 1 88 ? -8.822 -11.161 11.038 1.00 75.25 88 GLY A N 1
ATOM 687 C CA . GLY A 1 88 ? -8.349 -9.956 10.369 1.00 75.25 88 GLY A CA 1
ATOM 688 C C . GLY A 1 88 ? -7.653 -10.232 9.042 1.00 75.25 88 GLY A C 1
ATOM 689 O O . GLY A 1 88 ? -7.783 -11.307 8.457 1.00 75.25 88 GLY A O 1
ATOM 690 N N . TYR A 1 89 ? -6.928 -9.229 8.554 1.00 80.31 89 TYR A N 1
ATOM 691 C CA . TYR A 1 89 ? -6.168 -9.313 7.311 1.00 80.31 89 TYR A CA 1
ATOM 692 C C . TYR A 1 89 ? -5.119 -10.427 7.354 1.00 80.31 89 TYR A C 1
ATOM 694 O O . TYR A 1 89 ? -4.387 -10.577 8.332 1.00 80.31 89 TYR A O 1
ATOM 702 N N . ASN A 1 90 ? -4.969 -11.145 6.242 1.00 89.38 90 ASN A N 1
ATOM 703 C CA . ASN A 1 90 ? -3.771 -11.942 6.015 1.00 89.38 90 ASN A CA 1
ATOM 704 C C . ASN A 1 90 ? -2.617 -10.986 5.682 1.00 89.38 90 ASN A C 1
ATOM 706 O O . ASN A 1 90 ? -2.596 -10.430 4.587 1.00 89.38 90 ASN A O 1
ATOM 710 N N . LEU A 1 91 ? -1.673 -10.795 6.610 1.00 92.69 91 LEU A N 1
ATOM 711 C CA . LEU A 1 91 ? -0.552 -9.862 6.442 1.00 92.69 91 LEU A CA 1
ATOM 712 C C . LEU A 1 91 ? 0.198 -10.094 5.121 1.00 92.69 91 LEU A C 1
ATOM 714 O O . LEU A 1 91 ? 0.259 -9.206 4.271 1.00 92.69 91 LEU A O 1
ATOM 718 N N . LEU A 1 92 ? 0.717 -11.307 4.917 1.00 93.31 92 LEU A N 1
ATOM 719 C CA . LEU A 1 92 ? 1.514 -11.633 3.732 1.00 93.31 92 LEU A CA 1
ATOM 720 C C . LEU A 1 92 ? 0.690 -11.533 2.447 1.00 93.31 92 LEU A C 1
ATOM 722 O O . LEU A 1 92 ? 1.184 -11.045 1.435 1.00 93.31 92 LEU A O 1
ATOM 726 N N . GLY A 1 93 ? -0.569 -11.966 2.487 1.00 93.12 93 GLY A N 1
ATOM 727 C CA . GLY A 1 93 ? -1.508 -11.874 1.376 1.00 93.12 93 GLY A CA 1
ATOM 728 C C . GLY A 1 93 ? -1.753 -10.425 0.973 1.00 93.12 93 GLY A C 1
ATOM 729 O O . GLY A 1 93 ? -1.589 -10.086 -0.194 1.00 93.12 93 GLY A O 1
ATOM 730 N N . THR A 1 94 ? -2.054 -9.551 1.935 1.00 94.25 94 THR A N 1
ATOM 731 C CA . THR A 1 94 ? -2.260 -8.118 1.698 1.00 94.25 94 THR A CA 1
ATOM 732 C C . THR A 1 94 ? -1.021 -7.482 1.065 1.00 94.25 94 THR A C 1
ATOM 734 O O . THR A 1 94 ? -1.122 -6.836 0.023 1.00 94.25 94 THR A O 1
ATOM 737 N N . TYR A 1 95 ? 0.167 -7.727 1.623 1.00 94.62 95 TYR A N 1
ATOM 738 C CA . TYR A 1 95 ? 1.408 -7.117 1.138 1.00 94.62 95 TYR A CA 1
ATOM 739 C C . TYR A 1 95 ? 1.806 -7.635 -0.248 1.00 94.62 95 TYR A C 1
ATOM 741 O O . TYR A 1 95 ? 2.152 -6.848 -1.133 1.00 94.62 95 TYR A O 1
ATOM 749 N N . ARG A 1 96 ? 1.695 -8.949 -0.482 1.00 92.75 96 ARG A N 1
ATOM 750 C CA . ARG A 1 96 ? 1.960 -9.549 -1.796 1.00 92.75 96 ARG A CA 1
ATOM 751 C C . ARG A 1 96 ? 0.953 -9.073 -2.843 1.00 92.75 96 ARG A C 1
ATOM 753 O O . ARG A 1 96 ? 1.360 -8.799 -3.967 1.00 92.75 96 ARG A O 1
ATOM 760 N N . CYS A 1 97 ? -0.321 -8.898 -2.488 1.00 92.12 97 CYS A N 1
ATOM 761 C CA . CYS A 1 97 ? -1.332 -8.325 -3.382 1.00 92.12 97 CYS A CA 1
ATOM 762 C C . CYS A 1 97 ? -1.053 -6.855 -3.725 1.00 92.12 97 CYS A C 1
ATOM 764 O O . CYS A 1 97 ? -1.259 -6.451 -4.869 1.00 92.12 97 CYS A O 1
ATOM 766 N N . SER A 1 98 ? -0.534 -6.066 -2.782 1.00 92.69 98 SER A N 1
ATOM 767 C CA . SER A 1 98 ? -0.140 -4.674 -3.033 1.00 92.69 98 SER A CA 1
ATOM 768 C C . SER A 1 98 ? 1.169 -4.530 -3.821 1.00 92.69 98 SER A C 1
ATOM 770 O O . SER A 1 98 ? 1.421 -3.462 -4.385 1.00 92.69 98 SER A O 1
ATOM 772 N N . HIS A 1 99 ? 1.991 -5.581 -3.906 1.00 93.62 99 HIS A N 1
ATOM 773 C CA . HIS A 1 99 ? 3.225 -5.604 -4.689 1.00 93.62 99 HIS A CA 1
ATOM 774 C C . HIS A 1 99 ? 2.998 -6.248 -6.065 1.00 93.62 99 HIS A C 1
ATOM 776 O O . HIS A 1 99 ? 2.940 -7.470 -6.180 1.00 93.62 99 HIS A O 1
ATOM 782 N N . LYS A 1 100 ? 2.959 -5.465 -7.155 1.00 92.50 100 LYS A N 1
ATOM 783 C CA . LYS A 1 100 ? 2.599 -6.005 -8.487 1.00 92.50 100 LYS A CA 1
ATOM 784 C C . LYS A 1 100 ? 3.405 -7.229 -8.929 1.00 92.50 100 LYS A C 1
ATOM 786 O O . LYS A 1 100 ? 2.809 -8.149 -9.471 1.00 92.50 100 LYS A O 1
ATOM 791 N N . TYR A 1 101 ? 4.722 -7.244 -8.720 1.00 93.12 101 TYR A N 1
ATOM 792 C CA . TYR A 1 101 ? 5.553 -8.387 -9.120 1.00 93.12 101 TYR A CA 1
ATOM 793 C C . TYR A 1 101 ? 5.210 -9.663 -8.329 1.00 93.12 101 TYR A C 1
ATOM 795 O O . TYR A 1 101 ? 4.840 -10.665 -8.931 1.00 93.12 101 TYR A O 1
ATOM 803 N N . TYR A 1 102 ? 5.217 -9.619 -6.991 1.00 92.19 102 TYR A N 1
ATOM 804 C CA . TYR A 1 102 ? 4.812 -10.761 -6.161 1.00 92.19 102 TYR A CA 1
ATOM 805 C C . TYR A 1 102 ? 3.358 -11.190 -6.379 1.00 92.19 102 TYR A C 1
ATOM 807 O O . TYR A 1 102 ? 3.074 -12.385 -6.423 1.00 92.19 102 TYR A O 1
ATOM 815 N N . SER A 1 103 ? 2.446 -10.240 -6.597 1.00 93.50 103 SER A N 1
ATOM 816 C CA . SER A 1 103 ? 1.067 -10.542 -6.981 1.00 93.50 103 SER A CA 1
ATOM 817 C C . SER A 1 103 ? 1.008 -11.322 -8.301 1.00 93.50 103 SER A C 1
ATOM 819 O O . SER A 1 103 ? 0.258 -12.290 -8.406 1.00 93.50 103 SER A O 1
ATOM 821 N N . ARG A 1 104 ? 1.829 -10.952 -9.297 1.00 94.12 104 ARG A N 1
ATOM 822 C CA . ARG A 1 104 ? 1.920 -11.665 -10.582 1.00 94.12 104 ARG A CA 1
ATOM 823 C C . ARG A 1 104 ? 2.523 -13.058 -10.445 1.00 94.12 104 ARG A C 1
ATOM 825 O O . ARG A 1 104 ? 1.982 -13.967 -11.055 1.00 94.12 104 ARG A O 1
ATOM 832 N N . LEU A 1 105 ? 3.545 -13.244 -9.608 1.00 93.25 105 LEU A N 1
ATOM 833 C CA . LEU A 1 105 ? 4.108 -14.573 -9.331 1.00 93.25 105 LEU A CA 1
ATOM 834 C C . LEU A 1 105 ? 3.061 -15.536 -8.753 1.00 93.25 105 LEU A C 1
ATOM 836 O O . LEU A 1 105 ? 2.983 -16.688 -9.174 1.00 93.25 105 LEU A O 1
ATOM 840 N N . ILE A 1 106 ? 2.215 -15.059 -7.834 1.00 93.62 106 ILE A N 1
ATOM 841 C CA . ILE A 1 106 ? 1.109 -15.865 -7.297 1.00 93.62 106 ILE A CA 1
ATOM 842 C C . ILE A 1 106 ? 0.055 -16.131 -8.379 1.00 93.62 106 ILE A C 1
ATOM 844 O O . ILE A 1 106 ? -0.383 -17.266 -8.547 1.00 93.62 106 ILE A O 1
ATOM 848 N N . GLN A 1 107 ? -0.348 -15.105 -9.136 1.00 95.12 107 GLN A N 1
ATOM 849 C CA . GLN A 1 107 ? -1.349 -15.256 -10.200 1.00 95.12 107 GLN A CA 1
ATOM 850 C C . GLN A 1 107 ? -0.891 -16.232 -11.287 1.00 95.12 107 GLN A C 1
ATOM 852 O O . GLN A 1 107 ? -1.690 -17.054 -11.717 1.00 95.12 107 GLN A O 1
ATOM 857 N N . SER A 1 108 ? 0.385 -16.211 -11.683 1.00 95.44 108 SER A N 1
ATOM 858 C CA . SER A 1 108 ? 0.917 -17.154 -12.672 1.00 95.44 108 SER A CA 1
ATOM 859 C C . SER A 1 108 ? 0.924 -18.603 -12.190 1.00 95.44 108 SER A C 1
ATOM 861 O O . SER A 1 108 ? 0.951 -19.507 -13.014 1.00 95.44 108 SER A O 1
ATOM 863 N N . GLN A 1 109 ? 0.914 -18.832 -10.873 1.00 95.12 109 GLN A N 1
ATOM 864 C CA . GLN A 1 109 ? 0.838 -20.175 -10.294 1.00 95.12 109 GLN A CA 1
ATOM 865 C C . GLN A 1 109 ? -0.609 -20.649 -10.120 1.00 95.12 109 GLN A C 1
ATOM 867 O O . GLN A 1 109 ? -0.885 -21.826 -10.325 1.00 95.12 109 GLN A O 1
ATOM 872 N N . LEU A 1 110 ? -1.523 -19.756 -9.722 1.00 95.81 110 LEU A N 1
ATOM 873 C CA . LEU A 1 110 ? -2.887 -20.131 -9.326 1.00 95.81 110 LEU A CA 1
ATOM 874 C C . LEU A 1 110 ? -3.938 -19.964 -10.429 1.00 95.81 110 LEU A C 1
ATOM 876 O O . LEU A 1 110 ? -4.899 -20.723 -10.454 1.00 95.81 110 LEU A O 1
ATOM 880 N N . VAL A 1 111 ? -3.784 -18.958 -11.293 1.00 96.19 111 VAL A N 1
ATOM 881 C CA . VAL A 1 111 ? -4.735 -18.596 -12.363 1.00 96.19 111 VAL A CA 1
ATOM 882 C C . VAL A 1 111 ? -3.978 -18.161 -13.631 1.00 96.19 111 VAL A C 1
ATOM 884 O O . VAL A 1 111 ? -4.109 -17.015 -14.081 1.00 96.19 111 VAL A O 1
ATOM 887 N N . PRO A 1 112 ? -3.112 -19.027 -14.195 1.00 95.69 112 PRO A N 1
ATOM 888 C CA . PRO A 1 112 ? -2.241 -18.674 -15.318 1.00 95.69 112 PRO A CA 1
ATOM 889 C C . PRO A 1 112 ? -3.007 -18.145 -16.539 1.00 95.69 112 PRO A C 1
ATOM 891 O O . PRO A 1 112 ? -2.530 -17.235 -17.209 1.00 95.69 112 PRO A O 1
ATOM 894 N N . GLU A 1 113 ? -4.218 -18.641 -16.792 1.00 96.25 113 GLU A N 1
ATOM 895 C CA . GLU A 1 113 ? -5.099 -18.210 -17.879 1.00 96.25 113 GLU A CA 1
ATOM 896 C C . GLU A 1 113 ? -5.575 -16.753 -17.753 1.00 96.25 113 GLU A C 1
ATOM 898 O O . GLU A 1 113 ? -5.921 -16.125 -18.753 1.00 96.25 113 GLU A O 1
ATOM 903 N N . ALA A 1 114 ? -5.566 -16.201 -16.536 1.00 95.06 114 ALA A N 1
ATOM 904 C CA . ALA A 1 114 ? -5.934 -14.817 -16.243 1.00 95.06 114 ALA A CA 1
ATOM 905 C C . ALA A 1 114 ? -4.716 -13.926 -15.929 1.00 95.06 114 ALA A C 1
ATOM 907 O O . ALA A 1 114 ? -4.876 -12.726 -15.685 1.00 95.06 114 ALA A O 1
ATOM 908 N N . CYS A 1 115 ? -3.497 -14.481 -15.922 1.00 94.31 115 CYS A N 1
ATOM 909 C CA . CYS A 1 115 ? -2.275 -13.747 -15.612 1.00 94.31 115 CYS A CA 1
ATOM 910 C C . CYS A 1 115 ? -1.592 -13.248 -16.897 1.00 94.31 115 CYS A C 1
ATOM 912 O O . CYS A 1 115 ? -1.098 -14.054 -17.683 1.00 94.31 115 CYS A O 1
ATOM 914 N N . PRO A 1 116 ? -1.471 -11.924 -17.117 1.00 88.94 116 PRO A N 1
ATOM 915 C CA . PRO A 1 116 ? -0.690 -11.409 -18.236 1.00 88.94 116 PRO A CA 1
ATOM 916 C C . PRO A 1 116 ? 0.784 -11.809 -18.114 1.00 88.94 116 PRO A C 1
ATOM 918 O O . PRO A 1 116 ? 1.331 -11.795 -17.006 1.00 88.94 116 PRO A O 1
ATOM 921 N N . ASN A 1 117 ? 1.439 -12.055 -19.251 1.00 88.06 117 ASN A N 1
ATOM 922 C CA . ASN A 1 117 ? 2.888 -12.257 -19.305 1.00 88.06 117 ASN A CA 1
ATOM 923 C C . ASN A 1 117 ? 3.625 -11.081 -18.643 1.00 88.06 117 ASN A C 1
ATOM 925 O O . ASN A 1 117 ? 3.283 -9.911 -18.840 1.00 88.06 117 ASN A O 1
ATOM 929 N N . PHE A 1 118 ? 4.656 -11.397 -17.866 1.00 89.94 118 PHE A N 1
ATOM 930 C CA . PHE A 1 118 ? 5.561 -10.435 -17.248 1.00 89.94 118 PHE A CA 1
ATOM 931 C C . PHE A 1 118 ? 6.983 -10.991 -17.292 1.00 89.94 118 PHE A C 1
ATOM 933 O O . PHE A 1 118 ? 7.172 -12.202 -17.355 1.00 89.94 118 PHE A O 1
ATOM 940 N N . PHE A 1 119 ? 7.974 -10.101 -17.296 1.00 82.38 119 PHE A N 1
ATOM 941 C CA . PHE A 1 119 ? 9.369 -10.495 -17.502 1.00 82.38 119 PHE A CA 1
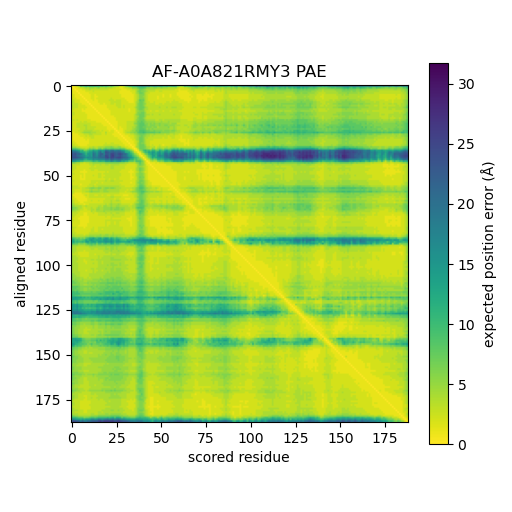ATOM 942 C C . PHE A 1 119 ? 10.138 -10.556 -16.192 1.00 82.38 119 PHE A C 1
ATOM 944 O O . PHE A 1 119 ? 10.551 -11.623 -15.758 1.00 82.38 119 PHE A O 1
ATOM 951 N N . ALA A 1 120 ? 10.330 -9.405 -15.559 1.00 84.06 120 ALA A N 1
ATOM 952 C CA . ALA A 1 120 ? 11.198 -9.297 -14.403 1.00 84.06 120 ALA A CA 1
ATOM 953 C C . ALA A 1 120 ? 10.813 -8.099 -13.540 1.00 84.06 120 ALA A C 1
ATOM 955 O O . ALA A 1 120 ? 10.147 -7.161 -13.994 1.00 84.06 120 ALA A O 1
ATOM 956 N N . LEU A 1 121 ? 11.282 -8.136 -12.296 1.00 87.56 121 LEU A N 1
ATOM 957 C CA . LEU A 1 121 ? 11.498 -6.931 -11.517 1.00 87.56 121 LEU A CA 1
ATOM 958 C C . LEU A 1 121 ? 12.763 -6.250 -12.054 1.00 87.56 121 LEU A C 1
ATOM 960 O O . LEU A 1 121 ? 13.789 -6.903 -12.222 1.00 87.56 121 LEU A O 1
ATOM 964 N N . ILE A 1 122 ? 12.667 -4.961 -12.369 1.00 87.81 122 ILE A N 1
ATOM 965 C CA . ILE A 1 122 ? 13.790 -4.184 -12.894 1.00 87.81 122 ILE A CA 1
ATOM 966 C C . ILE A 1 122 ? 14.456 -3.482 -11.716 1.00 87.81 122 ILE A C 1
ATOM 968 O O . ILE A 1 122 ? 13.808 -2.677 -11.047 1.00 87.81 122 ILE A O 1
ATOM 972 N N . ASP A 1 123 ? 15.730 -3.788 -11.491 1.00 82.50 123 ASP A N 1
ATOM 973 C CA . ASP A 1 123 ? 16.597 -3.002 -10.621 1.00 82.50 123 ASP A CA 1
ATOM 974 C C . ASP A 1 123 ? 17.097 -1.778 -11.400 1.00 82.50 123 ASP A C 1
ATOM 976 O O . ASP A 1 123 ? 17.650 -1.908 -12.496 1.00 82.50 123 ASP A O 1
ATOM 980 N N . GLU A 1 124 ? 16.873 -0.585 -10.854 1.00 76.69 124 GLU A N 1
ATOM 981 C CA . GLU A 1 124 ? 17.305 0.670 -11.471 1.00 76.69 124 GLU A CA 1
ATOM 982 C C . GLU A 1 124 ? 18.829 0.833 -11.514 1.00 76.69 124 GLU A C 1
ATOM 984 O O . GLU A 1 124 ? 19.332 1.604 -12.331 1.00 76.69 124 GLU A O 1
ATOM 989 N N . SER A 1 125 ? 19.558 0.092 -10.673 1.00 78.81 125 SER A N 1
ATOM 990 C CA . SER A 1 125 ? 21.021 0.065 -10.656 1.00 78.81 125 SER A CA 1
ATO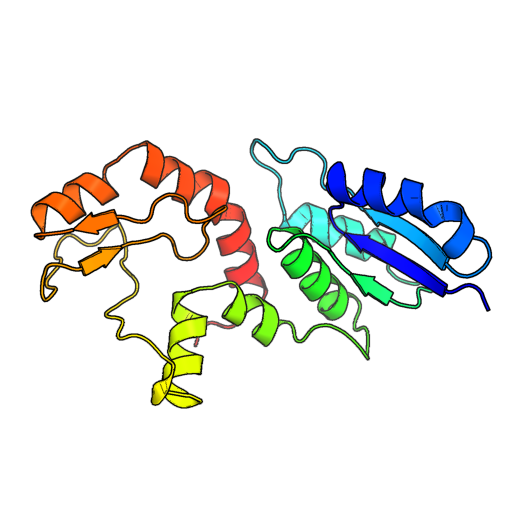M 991 C C . SER A 1 125 ? 21.626 -0.813 -11.758 1.00 78.81 125 SER A C 1
ATOM 993 O O . SER A 1 125 ? 22.827 -0.722 -12.022 1.00 78.81 125 SER A O 1
ATOM 995 N N . SER A 1 126 ? 20.814 -1.632 -12.440 1.00 81.75 126 SER A N 1
ATOM 996 C CA . SER A 1 126 ? 21.282 -2.473 -13.544 1.00 81.75 126 SER A CA 1
ATOM 997 C C . SER A 1 126 ? 21.712 -1.636 -14.755 1.00 81.75 126 SER A C 1
ATOM 999 O O . SER A 1 126 ? 21.087 -0.636 -15.114 1.00 81.75 126 SER A O 1
ATOM 1001 N N . SER A 1 127 ? 22.778 -2.067 -15.429 1.00 74.69 127 SER A N 1
ATOM 1002 C CA . SER A 1 127 ? 23.303 -1.439 -16.649 1.00 74.69 127 SER A CA 1
ATOM 1003 C C . SER A 1 127 ? 22.829 -2.115 -17.941 1.00 74.69 127 SER A C 1
ATOM 1005 O O . SER A 1 127 ? 22.891 -1.503 -19.015 1.00 74.69 127 SER A O 1
ATOM 1007 N N . GLU A 1 128 ? 22.323 -3.347 -17.849 1.00 81.81 128 GLU A N 1
ATOM 1008 C CA . GLU A 1 128 ? 21.929 -4.175 -18.988 1.00 81.81 128 GLU A CA 1
ATOM 1009 C C . GLU A 1 128 ? 20.446 -4.551 -18.918 1.00 81.81 128 GLU A C 1
ATOM 1011 O O . GLU A 1 128 ? 19.957 -5.089 -17.924 1.00 81.81 128 GLU A O 1
ATOM 1016 N N . PHE A 1 129 ? 19.724 -4.266 -20.006 1.00 85.19 129 PHE A N 1
ATOM 1017 C CA . PHE A 1 129 ? 18.286 -4.504 -20.114 1.00 85.19 129 PHE A CA 1
ATOM 1018 C C . PHE A 1 129 ? 17.941 -5.219 -21.420 1.00 85.19 129 PHE A C 1
ATOM 1020 O O . PHE A 1 129 ? 17.625 -4.588 -22.437 1.00 85.19 129 PHE A O 1
ATOM 1027 N N . THR A 1 130 ? 17.969 -6.548 -21.375 1.00 89.00 130 THR A N 1
ATOM 1028 C CA . THR A 1 130 ? 17.612 -7.410 -22.506 1.00 89.00 130 THR A CA 1
ATOM 1029 C C . THR A 1 130 ? 16.178 -7.907 -22.339 1.00 89.00 130 THR A C 1
ATOM 1031 O O . THR A 1 130 ? 15.909 -8.811 -21.553 1.00 89.00 130 THR A O 1
ATOM 1034 N N . PHE A 1 131 ? 15.251 -7.311 -23.091 1.00 90.50 131 PHE A N 1
ATOM 1035 C CA . PHE A 1 131 ? 13.829 -7.661 -23.098 1.00 90.50 131 PHE A CA 1
ATOM 1036 C C . PHE A 1 131 ? 13.303 -7.781 -24.538 1.00 90.50 131 PHE A C 1
ATOM 1038 O O . PHE A 1 131 ? 13.858 -7.151 -25.442 1.00 90.50 131 PHE A O 1
ATOM 1045 N N . PRO A 1 132 ? 12.219 -8.542 -24.780 1.00 91.50 132 PRO A N 1
ATOM 1046 C CA . PRO A 1 132 ? 11.571 -8.602 -26.087 1.00 91.50 132 PRO A CA 1
ATOM 1047 C C . PRO A 1 132 ? 10.681 -7.367 -26.290 1.00 91.50 132 PRO A C 1
ATOM 1049 O O . PRO A 1 132 ? 9.468 -7.407 -26.091 1.00 91.50 132 PRO A O 1
ATOM 1052 N N . TYR A 1 133 ? 11.301 -6.238 -26.628 1.00 93.44 133 TYR A N 1
ATOM 1053 C CA . TYR A 1 133 ? 10.596 -4.978 -26.853 1.00 93.44 133 TYR A CA 1
ATOM 1054 C C . TYR A 1 133 ? 9.563 -5.075 -28.003 1.00 93.44 133 TYR A C 1
ATOM 1056 O O . TYR A 1 133 ? 9.794 -5.803 -28.970 1.00 93.44 133 TYR A O 1
ATOM 1064 N N . PRO A 1 134 ? 8.445 -4.318 -27.948 1.00 95.25 134 PRO A N 1
ATOM 1065 C CA . PRO A 1 134 ? 8.096 -3.337 -26.921 1.00 95.25 134 PRO A CA 1
ATOM 1066 C C . PRO A 1 134 ? 7.576 -3.975 -25.625 1.00 95.25 134 PRO A C 1
ATOM 1068 O O . PRO A 1 134 ? 6.842 -4.959 -25.650 1.00 95.25 134 PRO A O 1
ATOM 1071 N N . ILE A 1 135 ? 7.891 -3.354 -24.488 1.00 94.19 135 ILE A N 1
ATOM 1072 C CA . ILE A 1 135 ? 7.402 -3.763 -23.163 1.00 94.19 135 ILE A CA 1
ATOM 1073 C C . ILE A 1 135 ? 6.641 -2.630 -22.472 1.00 94.19 135 ILE A C 1
ATOM 1075 O O . ILE A 1 135 ? 6.800 -1.458 -22.811 1.00 94.19 135 ILE A O 1
ATOM 1079 N N . PHE A 1 136 ? 5.834 -2.976 -21.469 1.00 94.12 136 PHE A N 1
ATOM 1080 C CA . PHE A 1 136 ? 5.259 -2.007 -20.538 1.00 94.12 136 PHE A CA 1
ATOM 1081 C C . PHE A 1 136 ? 6.001 -2.052 -19.204 1.00 94.12 136 PHE A C 1
ATOM 1083 O O . PHE A 1 136 ? 6.061 -3.099 -18.560 1.00 94.12 136 PHE A O 1
ATOM 1090 N N . VAL A 1 137 ? 6.511 -0.903 -18.767 1.00 93.62 137 VAL A N 1
ATOM 1091 C CA . VAL A 1 137 ? 7.211 -0.725 -17.490 1.00 93.62 137 VAL A CA 1
ATOM 1092 C C . VAL A 1 137 ? 6.368 0.149 -16.573 1.00 93.62 137 VAL A C 1
ATOM 1094 O O . VAL A 1 137 ? 5.779 1.135 -17.008 1.00 93.62 137 VAL A O 1
ATOM 1097 N N . LYS A 1 138 ? 6.271 -0.232 -15.299 1.00 93.12 138 LYS A N 1
ATOM 1098 C CA . LYS A 1 138 ? 5.530 0.509 -14.272 1.00 93.12 138 LYS A CA 1
ATOM 1099 C C . LYS A 1 138 ? 6.132 0.251 -12.890 1.00 93.12 138 LYS A C 1
ATOM 1101 O O . LYS A 1 138 ? 6.574 -0.875 -12.654 1.00 93.12 138 LYS A O 1
ATOM 1106 N N . PRO A 1 139 ? 6.071 1.212 -11.949 1.00 92.00 139 PRO A N 1
ATOM 1107 C CA . PRO A 1 139 ? 6.479 0.981 -10.569 1.00 92.00 139 PRO A CA 1
ATOM 1108 C C . PRO A 1 139 ? 5.730 -0.194 -9.943 1.00 92.00 139 PRO A C 1
ATOM 1110 O O . PRO A 1 139 ? 4.548 -0.422 -10.243 1.00 92.00 139 PRO A O 1
ATOM 1113 N N . VAL A 1 140 ? 6.383 -0.905 -9.020 1.00 91.00 140 VAL A N 1
ATOM 1114 C CA . VAL A 1 140 ? 5.760 -1.995 -8.251 1.00 91.00 140 VAL A CA 1
ATOM 1115 C C . VAL A 1 140 ? 4.536 -1.491 -7.491 1.00 91.00 140 VAL A C 1
ATOM 1117 O O . VAL A 1 140 ? 3.439 -2.022 -7.687 1.00 91.00 140 VAL A O 1
ATOM 1120 N N . LYS A 1 141 ? 4.671 -0.371 -6.774 1.00 91.62 141 LYS A N 1
ATOM 1121 C CA . LYS A 1 141 ? 3.577 0.345 -6.114 1.00 91.62 141 LYS A CA 1
ATOM 1122 C C . LYS A 1 141 ? 3.309 1.679 -6.834 1.00 91.62 141 LYS A C 1
ATOM 1124 O O . LYS A 1 141 ? 4.188 2.542 -6.867 1.00 91.62 141 LYS A O 1
ATOM 1129 N N . PRO A 1 142 ? 2.139 1.854 -7.479 1.00 82.75 142 PRO A N 1
ATOM 1130 C CA . PRO A 1 142 ? 1.780 3.091 -8.163 1.00 82.75 142 PRO A CA 1
ATOM 1131 C C . PRO A 1 142 ? 0.827 3.933 -7.294 1.00 82.75 142 PRO A C 1
ATOM 1133 O O . PRO A 1 142 ? 0.271 3.443 -6.313 1.00 82.75 142 PRO A O 1
ATOM 1136 N N . CYS A 1 143 ? 0.533 5.149 -7.740 1.00 78.88 143 CYS A N 1
ATOM 1137 C CA . CYS A 1 143 ? -0.676 5.871 -7.347 1.00 78.88 143 CYS A CA 1
ATOM 1138 C C . CYS A 1 143 ? -1.549 6.037 -8.597 1.00 78.88 143 CYS A C 1
ATOM 1140 O O . CYS A 1 143 ? -1.081 6.613 -9.572 1.00 78.88 143 CYS A O 1
ATOM 1142 N N . LEU A 1 144 ? -2.772 5.490 -8.613 1.00 77.81 144 LEU A N 1
ATOM 1143 C CA . LEU A 1 144 ? -3.764 5.688 -9.692 1.00 77.81 144 LEU A CA 1
ATOM 1144 C C . LEU A 1 144 ? -3.207 5.535 -11.129 1.00 77.81 144 LEU A C 1
ATOM 1146 O O . LEU A 1 144 ? -3.403 6.396 -11.980 1.00 77.81 144 LEU A O 1
ATOM 1150 N N . SER A 1 145 ? -2.486 4.442 -11.399 1.00 77.81 145 SER A N 1
ATOM 1151 C CA . SER A 1 145 ? -1.875 4.140 -12.713 1.00 77.81 145 SER A CA 1
ATOM 1152 C C . SER A 1 145 ? -0.786 5.109 -13.201 1.00 77.81 145 SER A C 1
ATOM 1154 O O . SER A 1 145 ? -0.373 5.022 -14.357 1.00 77.81 145 SER A O 1
ATOM 1156 N N . GLN A 1 146 ? -0.265 5.989 -12.343 1.00 84.81 146 GLN A N 1
ATOM 1157 C CA . GLN A 1 146 ? 0.869 6.849 -12.687 1.00 84.81 146 GLN A CA 1
ATOM 1158 C C . GLN A 1 146 ? 2.129 6.036 -13.034 1.00 84.81 146 GLN A C 1
ATOM 1160 O O . GLN A 1 146 ? 2.347 4.937 -12.511 1.00 84.81 146 GLN A O 1
ATOM 1165 N N . ASN A 1 147 ? 2.972 6.622 -13.891 1.00 90.31 147 ASN A N 1
ATOM 1166 C CA . ASN A 1 147 ? 4.290 6.111 -14.285 1.00 90.31 147 ASN A CA 1
ATOM 1167 C C . ASN A 1 147 ? 4.266 4.750 -15.010 1.00 90.31 147 ASN A C 1
ATOM 1169 O O . ASN A 1 147 ? 5.199 3.960 -14.891 1.00 90.31 147 ASN A O 1
ATOM 1173 N N . ALA A 1 148 ? 3.204 4.451 -15.764 1.00 92.88 148 ALA A N 1
ATOM 1174 C CA . ALA A 1 148 ? 3.186 3.330 -16.701 1.00 92.88 148 ALA A CA 1
ATOM 1175 C C . ALA A 1 148 ? 3.641 3.792 -18.096 1.00 92.88 148 ALA A C 1
ATOM 1177 O O . ALA A 1 148 ? 3.026 4.676 -18.688 1.00 92.88 148 ALA A O 1
ATOM 1178 N N . HIS A 1 149 ? 4.696 3.178 -18.631 1.00 94.44 149 HIS A N 1
ATOM 1179 C CA . HIS A 1 149 ? 5.325 3.565 -19.894 1.00 94.44 149 HIS A CA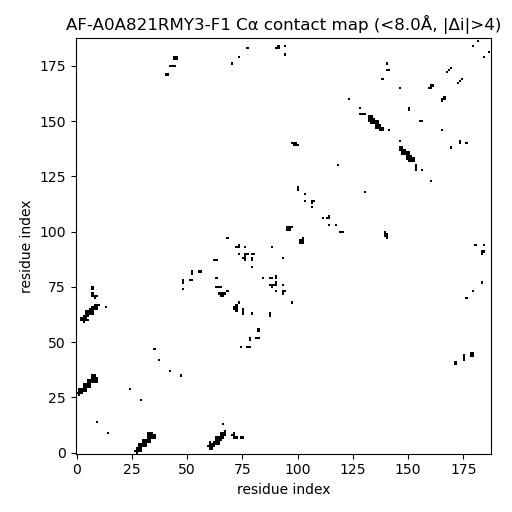 1
ATOM 1180 C C . HIS A 1 149 ? 5.427 2.376 -20.844 1.00 94.44 149 HIS A C 1
ATOM 1182 O O . HIS A 1 149 ? 5.805 1.279 -20.434 1.00 94.44 149 HIS A O 1
ATOM 1188 N N . ARG A 1 150 ? 5.126 2.602 -22.125 1.00 96.19 150 ARG A N 1
ATOM 1189 C CA . ARG A 1 150 ? 5.499 1.684 -23.204 1.00 96.19 150 ARG A CA 1
ATOM 1190 C C . ARG A 1 150 ? 6.917 2.027 -23.647 1.00 96.19 150 ARG A C 1
ATOM 1192 O O . ARG A 1 150 ? 7.183 3.184 -23.944 1.00 96.19 150 ARG A O 1
ATOM 1199 N N . ILE A 1 151 ? 7.785 1.027 -23.688 1.00 96.50 151 ILE A N 1
ATOM 1200 C CA . ILE A 1 151 ? 9.212 1.149 -23.981 1.00 96.50 151 ILE A CA 1
ATOM 1201 C C . ILE A 1 151 ? 9.526 0.308 -25.214 1.00 96.50 151 ILE A C 1
ATOM 1203 O O . ILE A 1 151 ? 9.192 -0.876 -25.246 1.00 96.50 151 ILE A O 1
ATOM 1207 N N . ASN A 1 152 ? 10.147 0.909 -26.225 1.00 97.50 152 ASN A N 1
ATOM 1208 C CA . ASN A 1 152 ? 10.435 0.276 -27.514 1.00 97.50 152 ASN A CA 1
ATOM 1209 C C . ASN A 1 152 ? 11.844 -0.313 -27.617 1.00 97.50 152 ASN A C 1
ATOM 1211 O O . ASN A 1 152 ? 12.095 -1.097 -28.528 1.00 97.50 152 ASN A O 1
ATOM 1215 N N . ASN A 1 153 ? 12.771 0.081 -26.743 1.00 95.31 153 ASN A N 1
ATOM 1216 C CA . ASN A 1 153 ? 14.156 -0.389 -26.753 1.00 95.31 153 ASN A CA 1
ATOM 1217 C C . ASN A 1 153 ? 14.854 -0.110 -25.407 1.00 95.31 153 ASN A C 1
ATOM 1219 O O . ASN A 1 153 ? 14.314 0.564 -24.528 1.00 95.31 153 ASN A O 1
ATOM 1223 N N . ALA A 1 154 ? 16.076 -0.625 -25.257 1.00 94.25 154 ALA A N 1
ATOM 1224 C CA . ALA A 1 154 ? 16.861 -0.493 -24.031 1.00 94.25 154 ALA A CA 1
ATOM 1225 C C . ALA A 1 154 ? 17.270 0.951 -23.701 1.00 94.25 154 ALA A C 1
ATOM 1227 O O . ALA A 1 154 ? 17.390 1.289 -22.523 1.00 94.25 154 ALA A O 1
ATOM 1228 N N . ASP A 1 155 ? 17.461 1.813 -24.699 1.00 93.88 155 ASP A N 1
ATOM 1229 C CA . ASP A 1 155 ? 17.859 3.202 -24.461 1.00 93.88 155 ASP A CA 1
ATOM 1230 C C . ASP A 1 155 ? 16.701 4.031 -23.900 1.00 93.88 155 ASP A C 1
ATOM 1232 O O . ASP A 1 155 ? 16.900 4.798 -22.958 1.00 93.88 155 ASP A O 1
ATOM 1236 N N . GLU A 1 156 ? 15.475 3.809 -24.383 1.00 96.06 156 GLU A N 1
ATOM 1237 C CA . GLU A 1 156 ? 14.266 4.383 -23.784 1.00 96.06 156 GLU A CA 1
ATOM 1238 C C . GLU A 1 156 ? 14.091 3.939 -22.322 1.00 96.06 156 GLU A C 1
ATOM 1240 O O . GLU A 1 156 ? 13.740 4.757 -21.469 1.00 96.06 156 GLU A O 1
ATOM 1245 N N . LEU A 1 157 ? 14.384 2.672 -21.999 1.00 94.94 157 LEU A N 1
ATOM 1246 C CA . LEU A 1 157 ? 14.344 2.197 -20.612 1.00 94.94 157 LEU A CA 1
ATOM 1247 C C . LEU A 1 157 ? 15.377 2.916 -19.737 1.00 94.94 157 LEU A C 1
ATOM 1249 O O . LEU A 1 157 ? 15.037 3.410 -18.664 1.00 94.94 157 LEU A O 1
ATOM 1253 N N . LYS A 1 158 ? 16.625 3.030 -20.207 1.00 93.44 158 LYS A N 1
ATOM 1254 C CA . LYS A 1 158 ? 17.691 3.752 -19.492 1.00 93.44 158 LYS A CA 1
ATOM 1255 C C . LYS A 1 158 ? 17.319 5.217 -19.252 1.00 93.44 158 LYS A C 1
ATOM 1257 O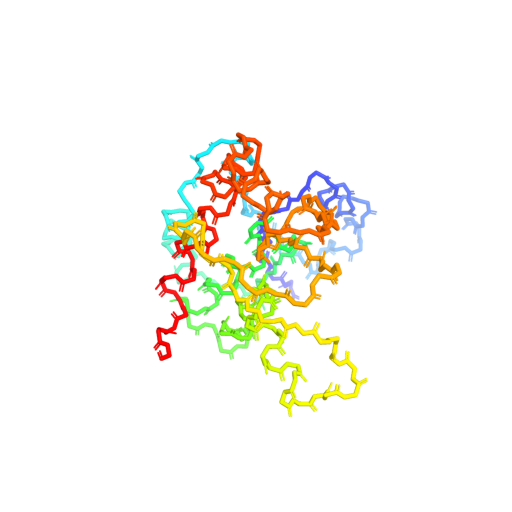 O . LYS A 1 158 ? 17.595 5.751 -18.179 1.00 93.44 158 LYS A O 1
ATOM 1262 N N . GLN A 1 159 ? 16.693 5.873 -20.230 1.00 94.12 159 GLN A N 1
ATOM 1263 C CA . GLN A 1 159 ? 16.207 7.248 -20.086 1.00 94.12 159 GLN A CA 1
ATOM 1264 C C . GLN A 1 159 ? 15.066 7.348 -19.071 1.00 94.12 159 GLN A C 1
ATOM 1266 O O . GLN A 1 159 ? 15.065 8.268 -18.252 1.00 94.12 159 GLN A O 1
ATOM 1271 N N . LEU A 1 160 ? 14.122 6.399 -19.086 1.00 94.31 160 LEU A N 1
ATOM 1272 C CA . LEU A 1 160 ? 13.036 6.352 -18.108 1.00 94.31 160 LEU A CA 1
ATOM 1273 C C . LEU A 1 160 ? 13.577 6.207 -16.682 1.00 94.31 160 LEU A C 1
ATOM 1275 O O . LEU A 1 160 ? 13.154 6.950 -15.801 1.00 94.31 160 LEU A O 1
ATOM 1279 N N . LEU A 1 161 ? 14.514 5.283 -16.455 1.00 92.31 161 LEU A N 1
ATOM 1280 C CA . LEU A 1 161 ? 15.087 5.041 -15.128 1.00 92.31 161 LEU A CA 1
ATOM 1281 C C . LEU A 1 161 ? 15.852 6.260 -14.598 1.00 92.31 161 LEU A C 1
ATOM 1283 O O . LEU A 1 161 ? 15.756 6.572 -13.418 1.00 92.31 161 LEU A O 1
ATOM 1287 N N . LYS A 1 162 ? 16.529 7.019 -15.468 1.00 92.44 162 LYS A N 1
ATOM 1288 C CA . LYS A 1 162 ? 17.203 8.279 -15.101 1.00 92.44 162 LYS A CA 1
ATOM 1289 C C . LYS A 1 162 ? 16.256 9.472 -14.929 1.00 92.44 162 LYS A C 1
ATOM 1291 O O . LYS A 1 162 ? 16.710 10.555 -14.567 1.00 92.44 162 LYS A O 1
ATOM 1296 N N . ASN A 1 163 ? 14.962 9.323 -15.214 1.00 93.94 163 ASN A N 1
ATOM 1297 C CA . ASN A 1 163 ? 14.015 10.428 -15.129 1.00 93.94 163 ASN A CA 1
ATOM 1298 C C . ASN A 1 163 ? 13.831 10.869 -13.661 1.00 93.94 163 ASN A C 1
ATOM 1300 O O . ASN A 1 163 ? 13.371 10.064 -12.849 1.00 93.94 163 ASN A O 1
ATOM 1304 N N . PRO A 1 164 ? 14.081 12.147 -13.312 1.00 93.62 164 PRO A N 1
ATOM 1305 C CA . PRO A 1 164 ? 13.952 12.634 -11.937 1.00 93.62 164 PRO A CA 1
ATOM 1306 C C . PRO A 1 164 ? 12.570 12.416 -11.310 1.00 93.62 164 PRO A C 1
ATOM 1308 O O . PRO A 1 164 ? 12.469 12.220 -10.104 1.00 93.62 164 PRO A O 1
ATOM 1311 N N . LYS A 1 165 ? 11.494 12.411 -12.111 1.00 92.12 165 LYS A N 1
ATOM 1312 C CA . LYS A 1 165 ? 10.135 12.131 -11.615 1.00 92.12 165 LYS A CA 1
ATOM 1313 C C . LYS A 1 165 ? 9.958 10.666 -11.227 1.00 92.12 165 LYS A C 1
ATOM 1315 O O . LYS A 1 165 ? 9.280 10.378 -10.247 1.00 92.12 165 LYS A O 1
ATOM 1320 N N . ILE A 1 166 ? 10.564 9.754 -11.988 1.00 92.25 166 ILE A N 1
ATOM 1321 C CA . ILE A 1 166 ? 10.560 8.324 -11.667 1.00 92.25 166 ILE A CA 1
ATOM 1322 C C . ILE A 1 166 ? 11.401 8.088 -10.419 1.00 92.25 166 ILE A C 1
ATOM 1324 O O . ILE A 1 166 ? 10.906 7.478 -9.479 1.00 92.25 166 ILE A O 1
ATOM 1328 N N . GLN A 1 167 ? 12.605 8.659 -10.371 1.00 91.94 167 GLN A N 1
ATOM 1329 C CA . GLN A 1 167 ? 13.479 8.592 -9.202 1.00 91.94 167 GLN A CA 1
ATOM 1330 C C . GLN A 1 167 ? 12.780 9.111 -7.944 1.00 91.94 167 GLN A C 1
ATOM 1332 O O . GLN A 1 167 ? 12.673 8.384 -6.967 1.00 91.94 167 GLN A O 1
ATOM 1337 N N . SER A 1 168 ? 12.188 10.308 -7.990 1.00 91.25 168 SER A N 1
ATOM 1338 C CA . SER A 1 168 ? 11.430 10.861 -6.860 1.00 91.25 168 SER A CA 1
ATOM 1339 C C . SER A 1 168 ? 10.231 9.990 -6.462 1.00 91.25 168 SER A C 1
ATOM 1341 O O . SER A 1 168 ? 9.960 9.813 -5.277 1.00 91.25 168 SER A O 1
ATOM 1343 N N . HIS A 1 169 ? 9.520 9.380 -7.417 1.00 90.38 169 HIS A N 1
ATOM 1344 C CA . HIS A 1 169 ? 8.451 8.431 -7.089 1.00 90.38 169 HIS A CA 1
ATOM 1345 C C . HIS A 1 169 ? 8.995 7.212 -6.332 1.00 90.38 169 HIS A C 1
ATOM 1347 O O . HIS A 1 169 ? 8.406 6.794 -5.335 1.00 90.38 169 HIS A O 1
ATOM 1353 N N . LEU A 1 170 ? 10.116 6.645 -6.780 1.00 89.38 170 LEU A N 1
ATOM 1354 C CA . LEU A 1 170 ? 10.733 5.474 -6.155 1.00 89.38 170 LEU A CA 1
ATOM 1355 C C . LEU A 1 170 ? 11.319 5.795 -4.770 1.00 89.38 170 LEU A C 1
ATOM 1357 O O . LEU A 1 170 ? 11.114 5.024 -3.834 1.00 89.38 170 LEU A O 1
ATOM 1361 N N . THR A 1 171 ? 11.972 6.945 -4.609 1.00 89.62 171 THR A N 1
ATOM 1362 C CA . THR A 1 171 ? 12.660 7.322 -3.363 1.00 89.62 171 THR A CA 1
ATOM 1363 C C . THR A 1 171 ? 11.773 8.025 -2.341 1.00 89.62 171 THR A C 1
ATOM 1365 O O . THR A 1 171 ? 12.106 8.020 -1.163 1.00 89.62 171 THR A O 1
ATOM 1368 N N . THR A 1 172 ? 10.635 8.598 -2.742 1.00 87.56 172 THR A N 1
ATOM 1369 C CA . THR A 1 172 ? 9.713 9.277 -1.816 1.00 87.56 172 THR A CA 1
ATOM 1370 C C . THR A 1 172 ? 8.418 8.494 -1.630 1.00 87.56 172 THR A C 1
ATOM 1372 O O . THR A 1 172 ? 8.062 8.137 -0.511 1.00 87.56 172 THR A O 1
ATOM 1375 N N . PHE A 1 173 ? 7.695 8.192 -2.712 1.00 88.94 173 PHE A N 1
ATOM 1376 C CA . PHE A 1 173 ? 6.374 7.559 -2.606 1.00 88.94 173 PHE A CA 1
ATOM 1377 C C . PHE A 1 173 ? 6.466 6.060 -2.292 1.00 88.94 173 PHE A C 1
ATOM 1379 O O . PHE A 1 173 ? 5.700 5.546 -1.472 1.00 88.94 173 PHE A O 1
ATOM 1386 N N . VAL A 1 174 ? 7.391 5.349 -2.946 1.00 90.62 174 VAL A N 1
ATOM 1387 C CA . VAL A 1 174 ? 7.579 3.899 -2.761 1.00 90.62 174 VAL A CA 1
ATOM 1388 C C . VAL A 1 174 ? 8.444 3.584 -1.537 1.00 90.62 174 VAL A C 1
ATOM 1390 O O . VAL A 1 174 ? 8.351 2.484 -1.005 1.00 90.62 174 VAL A O 1
ATOM 1393 N N . HIS A 1 175 ? 9.221 4.535 -1.021 1.00 90.62 175 HIS A N 1
ATOM 1394 C CA . HIS A 1 175 ? 10.088 4.303 0.136 1.00 90.62 175 HIS A CA 1
ATOM 1395 C C . HIS A 1 175 ? 9.365 3.737 1.378 1.00 90.62 175 HIS A C 1
ATOM 1397 O O . HIS A 1 175 ? 9.768 2.663 1.831 1.00 90.62 175 HIS A O 1
ATOM 1403 N N . PRO A 1 176 ? 8.254 4.323 1.877 1.00 91.81 176 PRO A N 1
ATOM 1404 C CA . PRO A 1 176 ? 7.533 3.728 3.004 1.00 91.81 176 PRO A CA 1
ATOM 1405 C C . PRO A 1 176 ? 6.961 2.342 2.675 1.00 91.81 176 PRO A C 1
ATOM 1407 O O . PRO A 1 176 ? 6.889 1.469 3.536 1.00 91.81 176 PRO A O 1
ATOM 1410 N N . PHE A 1 177 ? 6.596 2.088 1.416 1.00 93.12 177 PHE A N 1
ATOM 1411 C CA . PHE A 1 177 ? 6.190 0.755 0.979 1.00 93.12 177 PHE A CA 1
ATOM 1412 C C . PHE A 1 177 ? 7.342 -0.254 1.079 1.00 93.12 177 PHE A C 1
ATOM 1414 O O . PHE A 1 177 ? 7.123 -1.367 1.550 1.00 93.12 177 PHE A O 1
ATOM 1421 N N . ASN A 1 178 ? 8.562 0.126 0.696 1.00 92.50 178 ASN A N 1
ATOM 1422 C CA . ASN A 1 178 ? 9.732 -0.744 0.811 1.00 92.50 178 ASN A CA 1
ATOM 1423 C C . ASN A 1 178 ? 10.073 -1.049 2.276 1.00 92.50 178 ASN A C 1
ATOM 1425 O O . ASN A 1 178 ? 10.289 -2.213 2.597 1.00 92.50 178 ASN A O 1
ATOM 1429 N N . GLN A 1 179 ? 10.016 -0.055 3.171 1.00 94.06 179 GLN A N 1
ATOM 1430 C CA . GLN A 1 179 ? 10.198 -0.263 4.617 1.00 94.06 179 GLN A CA 1
ATOM 1431 C C . GLN A 1 179 ? 9.179 -1.265 5.184 1.00 94.06 179 GLN A C 1
ATOM 1433 O O . GLN A 1 179 ? 9.505 -2.134 5.991 1.00 94.06 179 GLN A O 1
ATOM 1438 N N . LEU A 1 180 ? 7.925 -1.169 4.733 1.00 94.94 180 LEU A N 1
ATOM 1439 C CA . LEU A 1 180 ? 6.868 -2.105 5.103 1.00 94.94 180 LEU A CA 1
ATOM 1440 C C . LEU A 1 180 ? 7.154 -3.521 4.585 1.00 94.94 180 LEU A C 1
ATOM 1442 O O . LEU A 1 180 ? 6.982 -4.484 5.332 1.00 94.94 180 LEU A O 1
ATOM 1446 N N . ILE A 1 181 ? 7.585 -3.660 3.328 1.00 94.25 181 ILE A N 1
ATOM 1447 C CA . ILE A 1 181 ? 7.960 -4.957 2.749 1.00 94.25 181 ILE A CA 1
ATOM 1448 C C . ILE A 1 181 ? 9.115 -5.577 3.540 1.00 94.25 181 ILE A C 1
ATOM 1450 O O . ILE A 1 181 ? 9.001 -6.730 3.934 1.00 94.25 181 ILE A O 1
ATOM 1454 N N . GLU A 1 182 ? 10.165 -4.812 3.831 1.00 94.06 182 GLU A N 1
ATOM 1455 C CA . GLU A 1 182 ? 11.327 -5.274 4.595 1.00 94.06 182 GLU A CA 1
ATOM 1456 C C . GLU A 1 182 ? 10.952 -5.746 6.007 1.00 94.06 182 GLU A C 1
ATOM 1458 O O . GLU A 1 182 ? 11.418 -6.791 6.456 1.00 94.06 182 GLU A O 1
ATOM 1463 N N . ARG A 1 183 ? 10.060 -5.023 6.698 1.00 95.44 183 ARG A N 1
ATOM 1464 C CA . ARG A 1 183 ? 9.639 -5.383 8.061 1.00 95.44 183 ARG A CA 1
ATOM 1465 C C . ARG A 1 183 ? 8.735 -6.617 8.116 1.00 95.44 183 ARG A C 1
ATOM 1467 O O . ARG A 1 183 ? 8.811 -7.376 9.079 1.00 95.44 183 ARG A O 1
ATOM 1474 N N . TYR A 1 184 ? 7.840 -6.793 7.143 1.00 94.19 184 TYR A N 1
ATOM 1475 C CA . TYR A 1 184 ? 6.711 -7.727 7.269 1.00 94.19 184 TYR A CA 1
ATOM 1476 C C . TYR A 1 184 ? 6.694 -8.877 6.266 1.00 94.19 184 TYR A C 1
ATOM 1478 O O . TYR A 1 184 ? 5.966 -9.849 6.476 1.00 94.19 184 TYR A O 1
ATOM 1486 N N . VAL A 1 185 ? 7.450 -8.789 5.174 1.00 91.50 185 VAL A N 1
ATOM 1487 C CA . VAL A 1 185 ? 7.510 -9.839 4.157 1.00 91.50 185 VAL A CA 1
ATOM 1488 C C . VAL A 1 185 ? 8.869 -10.527 4.259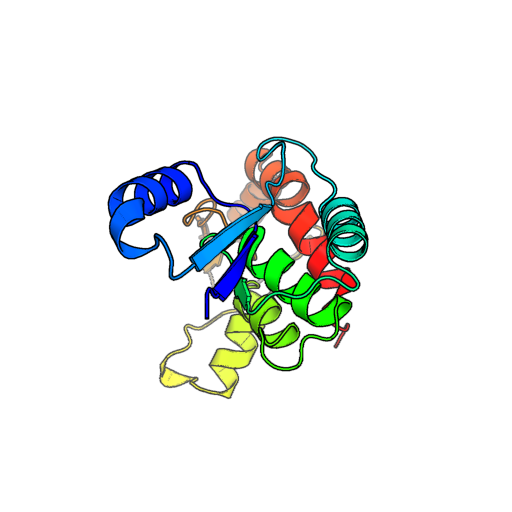 1.00 91.50 185 VAL A C 1
ATOM 1490 O O . VAL A 1 185 ? 9.883 -9.887 3.998 1.00 91.50 185 VAL A O 1
ATOM 1493 N N . PRO A 1 186 ? 8.917 -11.825 4.610 1.00 84.69 186 PRO A N 1
ATOM 1494 C CA . PRO A 1 186 ? 10.168 -12.569 4.644 1.00 84.69 186 PRO A CA 1
ATOM 1495 C C . PRO A 1 186 ? 10.892 -12.502 3.296 1.00 84.69 186 PRO A C 1
ATOM 1497 O O . PRO A 1 186 ? 10.248 -12.610 2.245 1.00 84.69 186 PRO A O 1
ATOM 1500 N N . ALA A 1 187 ? 12.220 -12.372 3.331 1.00 74.19 187 ALA A N 1
ATOM 1501 C CA . ALA A 1 187 ? 13.048 -12.669 2.170 1.00 74.19 187 ALA A CA 1
ATOM 1502 C C . ALA A 1 187 ? 12.821 -14.142 1.796 1.00 74.19 187 ALA A C 1
ATOM 1504 O O . ALA A 1 187 ? 12.931 -15.018 2.657 1.00 74.19 187 ALA A O 1
ATOM 1505 N N . ASN A 1 188 ? 12.415 -14.392 0.550 1.00 57.31 188 ASN A N 1
ATOM 1506 C CA . ASN A 1 188 ? 12.301 -15.754 0.024 1.00 57.31 188 ASN A CA 1
ATOM 1507 C C . ASN A 1 188 ? 13.686 -16.313 -0.301 1.00 57.31 188 ASN A C 1
ATOM 1509 O O . ASN A 1 188 ? 14.526 -15.519 -0.783 1.00 57.31 188 ASN A O 1
#

Mean predicted aligned error: 4.96 Å

pLDDT: mean 90.31, std 8.57, range [51.03, 97.5]

Radius of gyration: 19.42 Å; Cα contacts (8 Å, |Δi|>4): 198; chains: 1; bounding box: 51×35×53 Å

Nearest PDB structures (foldseek):
  3gxg-assembly1_A  TM=4.899E-01  e=1.499E-01  Shewanella putrefaciens CN-32
  2bes-assembly2_C  TM=2.770E-01  e=1.036E+00  Mycobacterium tuberculosis H37Rv
  4u1x-assembly1_D  TM=4.820E-01  e=8.077E+00  Rattus norvegicus
  5z5a-assembly3_C  TM=3.911E-01  e=4.690E+00  Thermococcus kodakarensis KOD1
  4jhx-assembly1_C  TM=4.064E-01  e=9.682E+00  Vibrio vulnificus CMCP6

Secondary structure (DSSP, 8-state):
-PEEEEEES--HHHHHHHHHTHHHHTTTEEEEEE--S-SSS---HHHHHHHHHHHHTT---SEEE-S-TTTHHHHHHHHHHHTT-SSS--HHHHHHHHSHHHHHHHHHHH-GGGPPP---PPPTT-S-----SSEEE--SS-STTTT-EEE-SHHHHHHHHT-HHHHHIIIIISHHHHHHHHHHS---

Foldseek 3Di:
DAAEEEEFADDPVNVVVCVVCVVVNPPHYDYHYQHDPDPDFDDQLVVSLVVVLVVCAPPDGRYYDYPDLPPGRLSSLSSCVSNVPPDDDPNQVSLLCQFQVSVLVVCCVPPVVPRDDDDDDDDLPDPDDDDPDQDWDDDRHDDPPPPIDGRGDDVSVNVSSPDVVNVCCCVIVCVSSVVSCVVRPDDD

Solvent-accessible surface area (backbone atoms only — not comparable to full-atom values): 11347 Å² total; per-residue (Å²): 128,66,40,35,34,39,36,25,40,67,48,76,65,52,54,52,55,50,62,76,42,41,80,80,34,58,88,42,51,48,77,50,75,46,70,71,79,61,93,81,67,92,60,64,59,65,62,51,48,53,53,47,50,65,73,46,61,93,61,90,64,76,45,72,41,42,92,28,85,73,66,14,40,55,52,38,19,49,48,28,59,78,69,63,49,92,81,68,62,55,48,61,57,54,53,33,61,60,29,47,64,58,33,46,58,50,32,52,72,77,42,48,94,78,39,78,90,79,90,75,88,80,62,83,86,60,91,78,68,91,72,83,58,66,44,79,48,58,59,57,62,64,64,94,74,47,72,61,43,84,33,72,45,55,65,55,48,55,51,51,60,68,30,68,70,52,44,48,41,52,66,59,69,34,36,52,54,51,55,50,42,68,75,67,46,81,87,129